Protein AF-A0A7M4DB98-F1 (afdb_monomer_lite)

Secondary structure (DSSP, 8-state):
--EEEEE-TTSS-EEEEE-HHHHHHHHHHTT-EEEEEETTEEEEEEEETTEEEEE-HHHHHHHHHHHHHHHGGGS-EES---HHHHHHHHHHH----HHHHHHHTTTT----HHHHHHHHHHH-HHHHHHHHHHHHHHHHHHTTPEEEEEEE-SSEEEEEEEEEEETTEEEEEEEEEETTTTEEEEEEEEEE-SSHHHHHHSTT----------HHHHHHHHHHHHS----

Sequence (231 aa):
MIAKIKEQKNGRGKAVVFYREEILRILMNDYGYRYAKVGKKKYFLKLKDNAYKVVRIDHIRRKFADHIKDKFESLEIDGKIECNDFINEYYKQEPIKLDLSHEIFSEDFLLTEKEEHDLKLKLDDDYSFKYRKKEILSFLKNEDFTEVVEIKTLSKYYALFYKKTEKNKFLTFKITEHKHAKQITVEFGKIKAVTMKEFLKRKSDVVNINLDFNLDTDIESYKQELRPKES

Radius of gyration: 28.7 Å; chains: 1; bounding box: 81×32×75 Å

pLDDT: mean 84.32, std 14.52, range [35.0, 97.69]

Organism: NCBI:txid2686357

Structure (mmCIF, N/CA/C/O backbone):
data_AF-A0A7M4DB98-F1
#
_entry.id   AF-A0A7M4DB98-F1
#
loop_
_atom_site.group_PDB
_atom_site.id
_atom_site.type_symbol
_atom_site.label_atom_id
_atom_site.label_alt_id
_atom_site.label_comp_id
_atom_site.label_asym_id
_atom_site.label_entity_id
_atom_site.label_seq_id
_atom_site.pdbx_PDB_ins_code
_atom_site.Cartn_x
_atom_site.Cartn_y
_atom_site.Cartn_z
_atom_site.occupancy
_atom_site.B_iso_or_equiv
_atom_site.auth_seq_id
_atom_site.auth_comp_id
_atom_site.auth_asym_id
_atom_site.auth_atom_id
_atom_site.pdbx_PDB_model_num
ATOM 1 N N . MET A 1 1 ? 12.986 7.933 -29.030 1.00 91.62 1 MET A N 1
ATOM 2 C CA . MET A 1 1 ? 14.162 7.070 -29.334 1.00 91.62 1 MET A CA 1
ATOM 3 C C . MET A 1 1 ? 14.728 6.487 -28.049 1.00 91.62 1 MET A C 1
ATOM 5 O O . MET A 1 1 ? 15.075 7.250 -27.163 1.00 91.62 1 MET A O 1
ATOM 9 N N . ILE A 1 2 ? 14.849 5.162 -27.914 1.00 94.88 2 ILE A N 1
ATOM 10 C CA . ILE A 1 2 ? 15.177 4.517 -26.621 1.00 94.88 2 ILE A CA 1
ATOM 11 C C . ILE A 1 2 ? 16.659 4.176 -26.426 1.00 94.88 2 ILE A C 1
ATOM 13 O O . ILE A 1 2 ? 17.126 4.059 -25.289 1.00 94.88 2 ILE A O 1
ATOM 17 N N . ALA A 1 3 ? 17.421 4.029 -27.511 1.00 95.81 3 ALA A N 1
ATOM 18 C CA . ALA A 1 3 ? 18.855 3.781 -27.441 1.00 95.81 3 ALA A CA 1
ATOM 19 C C . ALA A 1 3 ? 19.585 4.163 -28.734 1.00 95.81 3 ALA A C 1
ATOM 21 O O . ALA A 1 3 ? 18.987 4.237 -29.805 1.00 95.81 3 ALA A O 1
ATOM 22 N N . LYS A 1 4 ? 20.904 4.343 -28.623 1.00 95.56 4 LYS A N 1
ATOM 23 C CA . LYS A 1 4 ? 21.834 4.520 -29.745 1.00 95.56 4 LYS A CA 1
ATOM 24 C C . LYS A 1 4 ? 22.961 3.496 -29.680 1.00 95.56 4 LYS A C 1
ATOM 26 O O . LYS A 1 4 ? 23.557 3.295 -28.620 1.00 95.56 4 LYS A O 1
ATOM 31 N N . ILE A 1 5 ? 23.292 2.899 -30.818 1.00 94.00 5 ILE A N 1
ATOM 32 C CA . ILE A 1 5 ? 24.368 1.921 -30.971 1.00 94.00 5 ILE A CA 1
ATOM 33 C C . ILE A 1 5 ? 25.636 2.638 -31.441 1.00 94.00 5 ILE A C 1
ATOM 35 O O . ILE A 1 5 ? 25.635 3.356 -32.439 1.00 94.00 5 ILE A O 1
ATOM 39 N N . LYS A 1 6 ? 26.737 2.466 -30.707 1.00 90.25 6 LYS A N 1
ATOM 40 C CA . LYS A 1 6 ? 28.052 3.038 -31.027 1.00 90.25 6 LYS A CA 1
ATOM 41 C C . LYS A 1 6 ? 29.048 1.925 -31.322 1.00 90.25 6 LYS A C 1
ATOM 43 O O . LYS A 1 6 ? 29.179 0.994 -30.533 1.00 90.25 6 LYS A O 1
ATOM 48 N N . GLU A 1 7 ? 29.800 2.035 -32.409 1.00 81.12 7 GLU A N 1
ATOM 49 C CA . GLU A 1 7 ? 30.931 1.135 -32.656 1.00 81.12 7 GLU A CA 1
ATOM 50 C C . GLU A 1 7 ? 32.090 1.462 -31.706 1.00 81.12 7 GLU A C 1
ATOM 52 O O . GLU A 1 7 ? 32.461 2.627 -31.528 1.00 81.12 7 GLU A O 1
ATOM 57 N N . GLN A 1 8 ? 32.665 0.442 -31.061 1.00 76.88 8 GLN A N 1
ATOM 58 C CA . GLN A 1 8 ? 33.855 0.635 -30.238 1.00 76.88 8 GLN A CA 1
ATOM 59 C C . GLN A 1 8 ? 35.119 0.611 -31.106 1.00 76.88 8 GLN A C 1
ATOM 61 O O . GLN A 1 8 ? 35.345 -0.324 -31.870 1.00 76.88 8 GLN A O 1
ATOM 66 N N . LYS A 1 9 ? 36.000 1.603 -30.914 1.00 58.47 9 LYS A N 1
ATOM 67 C CA . LYS A 1 9 ? 37.221 1.821 -31.718 1.00 58.47 9 LYS A CA 1
ATOM 68 C C . LYS A 1 9 ? 38.250 0.672 -31.704 1.00 58.47 9 LYS A C 1
ATOM 70 O O . LYS A 1 9 ? 39.169 0.695 -32.508 1.00 58.47 9 LYS A O 1
ATOM 75 N N . ASN A 1 10 ? 38.098 -0.334 -30.836 1.00 60.12 10 ASN A N 1
ATOM 76 C CA . ASN A 1 10 ? 39.101 -1.387 -30.613 1.00 60.12 10 ASN A CA 1
ATOM 77 C C . ASN A 1 10 ? 38.624 -2.795 -31.026 1.00 60.12 10 ASN A C 1
ATOM 79 O O . ASN A 1 10 ? 39.101 -3.781 -30.470 1.00 60.12 10 ASN A O 1
ATOM 83 N N . GLY A 1 11 ? 37.628 -2.915 -31.912 1.00 55.19 11 GLY A N 1
ATOM 84 C CA . GLY A 1 11 ? 37.101 -4.219 -32.352 1.00 55.19 11 GLY A CA 1
ATOM 85 C C . GLY A 1 11 ? 36.330 -5.003 -31.277 1.00 55.19 11 GLY A C 1
ATOM 86 O O . GLY A 1 11 ? 35.916 -6.131 -31.515 1.00 55.19 11 GLY A O 1
ATOM 87 N N . ARG A 1 12 ? 36.090 -4.409 -30.099 1.00 60.78 12 ARG A N 1
ATOM 88 C CA . ARG A 1 12 ? 35.392 -5.021 -28.949 1.00 60.78 12 ARG A CA 1
ATOM 89 C C . ARG A 1 12 ? 33.854 -5.009 -29.064 1.00 60.78 12 ARG A C 1
ATOM 91 O O . ARG A 1 12 ? 33.160 -5.104 -28.057 1.00 60.78 12 ARG A O 1
ATOM 98 N N . GLY A 1 13 ? 33.323 -4.922 -30.283 1.00 69.12 13 GLY A N 1
ATOM 99 C CA . GLY A 1 13 ? 31.886 -4.975 -30.561 1.00 69.12 13 GLY A CA 1
ATOM 100 C C . GLY A 1 13 ? 31.157 -3.627 -30.480 1.00 69.12 13 GLY A C 1
ATOM 101 O O . GLY A 1 13 ? 31.757 -2.550 -30.527 1.00 69.12 13 GLY A O 1
ATOM 102 N N . LYS A 1 14 ? 29.825 -3.702 -30.417 1.00 78.50 14 LYS A N 1
ATOM 103 C CA . LYS A 1 14 ? 28.903 -2.559 -30.378 1.00 78.50 14 LYS A CA 1
ATOM 104 C C . LYS A 1 14 ? 28.588 -2.187 -28.924 1.00 78.50 14 LYS A C 1
ATOM 106 O O . LYS A 1 14 ? 28.351 -3.062 -28.102 1.00 78.50 14 LYS A O 1
ATOM 111 N N . ALA A 1 15 ? 28.564 -0.896 -28.606 1.00 86.25 15 ALA A N 1
ATOM 112 C CA . ALA A 1 15 ? 28.126 -0.363 -27.319 1.00 86.25 15 ALA A CA 1
ATOM 113 C C . ALA A 1 15 ? 26.710 0.209 -27.433 1.00 86.25 15 ALA A C 1
ATOM 115 O O . ALA A 1 15 ? 26.417 0.939 -28.379 1.00 86.25 15 ALA A O 1
ATOM 116 N N . VAL A 1 16 ? 25.855 -0.064 -26.450 1.00 93.12 16 VAL A N 1
ATOM 117 C CA . VAL A 1 16 ? 24.503 0.507 -26.377 1.00 93.12 16 VAL A CA 1
ATOM 118 C C . VAL A 1 16 ? 24.516 1.709 -25.440 1.00 93.12 16 VAL A C 1
ATOM 120 O O . VAL A 1 16 ? 25.041 1.626 -24.334 1.00 93.12 16 VAL A O 1
ATOM 123 N N . VAL A 1 17 ? 23.949 2.835 -25.865 1.00 94.81 17 VAL A N 1
ATOM 124 C CA . VAL A 1 17 ? 23.697 4.001 -25.011 1.00 94.81 17 VAL A CA 1
ATOM 125 C C . VAL A 1 17 ? 22.193 4.145 -24.847 1.00 94.81 17 VAL A C 1
ATOM 127 O O . VAL A 1 17 ? 21.503 4.476 -25.805 1.00 94.81 17 VAL A O 1
ATOM 130 N N . PHE A 1 18 ? 21.691 3.895 -23.641 1.00 96.19 18 PHE A N 1
ATOM 131 C CA . PHE A 1 18 ? 20.266 3.984 -23.327 1.00 96.19 18 PHE A CA 1
ATOM 132 C C . PHE A 1 18 ? 19.829 5.420 -23.019 1.00 96.19 18 PHE A C 1
ATOM 134 O O . PHE A 1 18 ? 20.416 6.080 -22.155 1.00 96.19 18 PHE A O 1
ATOM 141 N N . TYR A 1 19 ? 18.746 5.868 -23.656 1.00 96.19 19 TYR A N 1
ATOM 142 C CA . TYR A 1 19 ? 18.061 7.115 -23.315 1.00 96.19 19 TYR A CA 1
ATOM 143 C C . TYR A 1 19 ? 17.103 6.847 -22.150 1.00 96.19 19 TYR A C 1
ATOM 145 O O . TYR A 1 19 ? 15.972 6.403 -22.328 1.00 96.19 19 TYR A O 1
ATOM 153 N N . ARG A 1 20 ? 17.596 7.047 -20.923 1.00 95.44 20 ARG A N 1
ATOM 154 C CA . ARG A 1 20 ? 16.896 6.632 -19.694 1.00 95.44 20 ARG A CA 1
ATOM 155 C C . ARG A 1 20 ? 15.524 7.281 -19.532 1.00 95.44 20 ARG A C 1
ATOM 157 O O . ARG A 1 20 ? 14.598 6.602 -19.108 1.00 95.44 20 ARG A O 1
ATOM 164 N N . GLU A 1 21 ? 15.397 8.561 -19.869 1.00 95.19 21 GLU A N 1
ATOM 165 C CA . GLU A 1 21 ? 14.125 9.282 -19.765 1.00 95.19 21 GLU A CA 1
ATOM 166 C C . GLU A 1 21 ? 13.057 8.652 -20.657 1.00 95.19 21 GLU A C 1
ATOM 168 O O . GLU A 1 21 ? 11.963 8.365 -20.192 1.00 95.19 21 GLU A O 1
ATOM 173 N N . GLU A 1 22 ? 13.410 8.323 -21.898 1.00 95.88 22 GLU A N 1
ATOM 174 C CA . GLU A 1 22 ? 12.511 7.699 -22.873 1.00 95.88 22 GLU A CA 1
ATOM 175 C C . GLU A 1 22 ? 12.047 6.310 -22.411 1.00 95.88 22 GLU A C 1
ATOM 177 O O . GLU A 1 22 ? 10.862 5.985 -22.472 1.00 95.88 22 GLU A O 1
ATOM 182 N N . ILE A 1 23 ? 12.961 5.512 -21.848 1.00 96.75 23 ILE A N 1
ATOM 183 C CA . ILE A 1 23 ? 12.637 4.216 -21.227 1.00 96.75 23 ILE A CA 1
ATOM 184 C C . ILE A 1 23 ? 11.628 4.390 -20.086 1.00 96.75 23 ILE A C 1
ATOM 186 O O . ILE A 1 23 ? 10.661 3.631 -19.970 1.00 96.75 23 ILE A O 1
ATOM 190 N N . LEU A 1 24 ? 11.848 5.387 -19.229 1.00 97.00 24 LEU A N 1
ATOM 191 C CA . LEU A 1 24 ? 10.963 5.679 -18.106 1.00 97.00 24 LEU A CA 1
ATOM 192 C C . LEU A 1 24 ? 9.610 6.215 -18.589 1.00 97.00 24 LEU A C 1
ATOM 194 O O . LEU A 1 24 ? 8.583 5.775 -18.078 1.00 97.00 24 LEU A O 1
ATOM 198 N N . ARG A 1 25 ? 9.567 7.064 -19.620 1.00 96.06 25 ARG A N 1
ATOM 199 C CA . ARG A 1 25 ? 8.312 7.546 -20.217 1.00 96.06 25 ARG A CA 1
ATOM 200 C C . ARG A 1 25 ? 7.482 6.403 -20.799 1.00 96.06 25 ARG A C 1
ATOM 202 O O . ARG A 1 25 ? 6.278 6.376 -20.564 1.00 96.06 25 ARG A O 1
ATOM 209 N N . ILE A 1 26 ? 8.101 5.406 -21.436 1.00 96.44 26 ILE A N 1
ATOM 210 C CA . ILE A 1 26 ? 7.399 4.180 -21.865 1.00 96.44 26 ILE A CA 1
ATOM 211 C C . ILE A 1 26 ? 6.796 3.448 -20.660 1.00 96.44 26 ILE A C 1
ATOM 213 O O . ILE A 1 26 ? 5.620 3.096 -20.655 1.00 96.44 26 ILE A O 1
ATOM 217 N N . LEU A 1 27 ? 7.572 3.229 -19.596 1.00 97.12 27 LEU A N 1
ATOM 218 C CA . LEU A 1 27 ? 7.081 2.555 -18.387 1.00 97.12 27 LEU A CA 1
ATOM 219 C C . LEU A 1 27 ? 5.942 3.314 -17.697 1.00 97.12 27 LEU A C 1
ATOM 221 O O . LEU A 1 27 ? 5.020 2.702 -17.149 1.00 97.12 27 LEU A O 1
ATOM 225 N N . MET A 1 28 ? 5.995 4.639 -17.737 1.00 96.38 28 MET A N 1
ATOM 226 C CA . MET A 1 28 ? 4.960 5.505 -17.200 1.00 96.38 28 MET A CA 1
ATOM 227 C C . MET A 1 28 ? 3.686 5.443 -18.047 1.00 96.38 28 MET A C 1
ATOM 229 O O . MET A 1 28 ? 2.610 5.173 -17.512 1.00 96.38 28 MET A O 1
ATOM 233 N N . ASN A 1 29 ? 3.805 5.664 -19.353 1.00 95.31 29 ASN A N 1
ATOM 234 C CA . ASN A 1 29 ? 2.667 5.866 -20.246 1.00 95.31 29 ASN A CA 1
ATOM 235 C C . ASN A 1 29 ? 2.020 4.541 -20.654 1.00 95.31 29 ASN A C 1
ATOM 237 O O . ASN A 1 29 ? 0.809 4.385 -20.521 1.00 95.31 29 ASN A O 1
ATOM 241 N N . ASP A 1 30 ? 2.822 3.554 -21.054 1.00 94.94 30 ASP A N 1
ATOM 242 C CA . ASP A 1 30 ? 2.312 2.282 -21.577 1.00 94.94 30 ASP A CA 1
ATOM 243 C C . ASP A 1 30 ? 1.983 1.288 -20.459 1.00 94.94 30 ASP A C 1
ATOM 245 O O . ASP A 1 30 ? 1.106 0.435 -20.602 1.00 94.94 30 ASP A O 1
ATOM 249 N N . TYR A 1 31 ? 2.708 1.357 -19.336 1.00 95.50 31 TYR A N 1
ATOM 250 C CA . TYR A 1 31 ? 2.596 0.368 -18.257 1.00 95.50 31 TYR A CA 1
ATOM 251 C C . TYR A 1 31 ? 2.042 0.917 -16.946 1.00 95.50 31 TYR A C 1
ATOM 253 O O . TYR A 1 31 ? 1.853 0.125 -16.008 1.00 95.50 31 TYR A O 1
ATOM 261 N N . GLY A 1 32 ? 1.757 2.220 -16.886 1.00 95.94 32 GLY A N 1
ATOM 262 C CA . GLY A 1 32 ? 1.088 2.867 -15.761 1.00 95.94 32 GLY A CA 1
ATOM 263 C C . GLY A 1 32 ? 1.903 2.865 -14.470 1.00 95.94 32 GLY A C 1
ATOM 264 O O . GLY A 1 32 ? 1.320 2.889 -13.384 1.00 95.94 32 GLY A O 1
ATOM 265 N N . TYR A 1 33 ? 3.234 2.768 -14.553 1.00 97.62 33 TYR A N 1
ATOM 266 C CA . TYR A 1 33 ? 4.072 2.914 -13.366 1.00 97.62 33 TYR A CA 1
ATOM 267 C C . TYR A 1 33 ? 4.068 4.368 -12.905 1.00 97.62 33 TYR A C 1
ATOM 269 O O . TYR A 1 33 ? 4.109 5.295 -13.714 1.00 97.62 33 TYR A O 1
ATOM 277 N N . ARG A 1 34 ? 3.974 4.551 -11.591 1.00 97.44 34 ARG A N 1
ATOM 278 C CA . ARG A 1 34 ? 3.907 5.850 -10.925 1.00 97.44 34 ARG A CA 1
ATOM 279 C C . ARG A 1 34 ? 4.761 5.859 -9.668 1.00 97.44 34 ARG A C 1
ATOM 281 O O . ARG A 1 34 ? 5.199 4.808 -9.193 1.00 97.44 34 ARG A O 1
ATOM 288 N N . TYR A 1 35 ? 4.998 7.043 -9.124 1.00 96.88 35 TYR A N 1
ATOM 289 C CA . TYR A 1 35 ? 5.764 7.229 -7.904 1.00 96.88 35 TYR A CA 1
ATOM 290 C C . TYR A 1 35 ? 5.104 8.265 -7.008 1.00 96.88 35 TYR A C 1
ATOM 292 O O . TYR A 1 35 ? 4.787 9.363 -7.448 1.00 96.88 35 TYR A O 1
ATOM 300 N N . ALA A 1 36 ? 4.916 7.924 -5.735 1.00 96.50 36 ALA A N 1
ATOM 301 C CA . ALA A 1 36 ? 4.355 8.852 -4.764 1.00 96.50 36 ALA A CA 1
ATOM 302 C C . ALA A 1 36 ? 4.933 8.646 -3.366 1.00 96.50 36 ALA A C 1
ATOM 304 O O . ALA A 1 36 ? 5.427 7.575 -2.992 1.00 96.50 36 ALA A O 1
ATOM 305 N N . LYS A 1 37 ? 4.836 9.707 -2.567 1.00 94.00 37 LYS A N 1
ATOM 306 C CA . LYS A 1 37 ? 5.111 9.673 -1.135 1.00 94.00 37 LYS A CA 1
ATOM 307 C C . LYS A 1 37 ? 3.818 9.341 -0.394 1.00 94.00 37 LYS A C 1
ATOM 309 O O . LYS A 1 37 ? 2.829 10.042 -0.551 1.00 94.00 37 LYS A O 1
ATOM 314 N N . VAL A 1 38 ? 3.850 8.301 0.434 1.00 93.88 38 VAL A N 1
ATOM 315 C CA . VAL A 1 38 ? 2.745 7.915 1.321 1.00 93.88 38 VAL A CA 1
ATOM 316 C C . VAL A 1 38 ? 3.241 8.072 2.753 1.00 93.88 38 VAL A C 1
ATOM 318 O O . VAL A 1 38 ? 4.140 7.356 3.209 1.00 93.88 38 VAL A O 1
ATOM 321 N N . GLY A 1 39 ? 2.715 9.078 3.454 1.00 88.38 39 GLY A N 1
ATOM 322 C CA . GLY A 1 39 ? 3.234 9.471 4.763 1.00 88.38 39 GLY A CA 1
ATOM 323 C C . GLY A 1 39 ? 4.699 9.918 4.676 1.00 88.38 39 GLY A C 1
ATOM 324 O O . GLY A 1 39 ? 5.020 10.909 4.025 1.00 88.38 39 GLY A O 1
ATOM 325 N N . LYS A 1 40 ? 5.612 9.201 5.344 1.00 88.81 40 LYS A N 1
ATOM 326 C CA . LYS A 1 40 ? 7.059 9.511 5.329 1.00 88.81 40 LYS A CA 1
ATOM 327 C C . LYS A 1 40 ? 7.863 8.694 4.315 1.00 88.81 40 LYS A C 1
ATOM 329 O O . LYS A 1 40 ? 9.031 9.007 4.091 1.00 88.81 40 LYS A O 1
ATOM 334 N N . LYS A 1 41 ? 7.269 7.661 3.720 1.00 92.56 41 LYS A N 1
ATOM 335 C CA . LYS A 1 41 ? 7.953 6.715 2.830 1.00 92.56 41 LYS A CA 1
ATOM 336 C C . LYS A 1 41 ? 7.566 6.983 1.379 1.00 92.56 41 LYS A C 1
ATOM 338 O O . LYS A 1 41 ? 6.513 7.553 1.105 1.00 92.56 41 LYS A O 1
ATOM 343 N N . LYS A 1 42 ? 8.438 6.602 0.450 1.00 92.88 42 LYS A N 1
ATOM 344 C CA . LYS A 1 42 ? 8.217 6.776 -0.985 1.00 92.88 42 LYS A CA 1
ATOM 345 C C . LYS A 1 42 ? 8.107 5.415 -1.660 1.00 92.88 42 LYS A C 1
ATOM 347 O O . LYS A 1 42 ? 8.830 4.491 -1.285 1.00 92.88 42 LYS A O 1
ATOM 352 N N . TYR A 1 43 ? 7.206 5.300 -2.626 1.00 95.69 43 TYR A N 1
ATOM 353 C CA . TYR A 1 43 ? 6.843 4.026 -3.232 1.00 95.69 43 TYR A CA 1
ATOM 354 C C . TYR A 1 43 ? 6.679 4.168 -4.736 1.00 95.69 43 TYR A C 1
ATOM 356 O O . TYR A 1 43 ? 6.076 5.127 -5.213 1.00 95.69 43 TYR A O 1
ATOM 364 N N . PHE A 1 44 ? 7.145 3.157 -5.469 1.00 97.44 44 PHE A N 1
ATOM 365 C CA . PHE A 1 44 ? 6.661 2.925 -6.820 1.00 97.44 44 PHE A CA 1
ATOM 366 C C . PHE A 1 44 ? 5.305 2.244 -6.748 1.00 97.44 44 PHE A C 1
ATOM 368 O O . PHE A 1 44 ? 5.107 1.306 -5.969 1.00 97.44 44 PHE A O 1
ATOM 375 N N . LEU A 1 45 ? 4.385 2.711 -7.574 1.00 97.69 45 LEU A N 1
ATOM 376 C CA . LEU A 1 45 ? 2.999 2.302 -7.593 1.00 97.69 45 LEU A CA 1
ATOM 377 C C . LEU A 1 45 ? 2.604 1.848 -8.994 1.00 97.69 45 LEU A C 1
ATOM 379 O O . LEU A 1 45 ? 3.158 2.290 -10.001 1.00 97.69 45 LEU A O 1
ATOM 383 N N . LYS A 1 46 ? 1.622 0.956 -9.045 1.00 97.12 46 LYS A N 1
ATOM 384 C CA . LYS A 1 46 ? 0.914 0.596 -10.270 1.00 97.12 46 LYS A CA 1
ATOM 385 C C . LYS A 1 46 ? -0.556 0.373 -9.951 1.00 97.12 46 LYS A C 1
ATOM 387 O O . LYS A 1 46 ? -0.867 -0.279 -8.951 1.00 97.12 46 LYS A O 1
ATOM 392 N N . LEU A 1 47 ? -1.439 0.910 -10.787 1.00 94.00 47 LEU A N 1
ATOM 393 C CA . LEU A 1 47 ? -2.871 0.671 -10.666 1.00 94.00 47 LEU A CA 1
ATOM 394 C C . LEU A 1 47 ? -3.170 -0.785 -11.048 1.00 94.00 47 LEU A C 1
ATOM 396 O O . LEU A 1 47 ? -2.770 -1.252 -12.117 1.00 94.00 47 LEU A O 1
ATOM 400 N N . LYS A 1 48 ? -3.835 -1.515 -10.156 1.00 93.81 48 LYS A N 1
ATOM 401 C CA . LYS A 1 48 ? -4.294 -2.885 -10.391 1.00 93.81 48 LYS A CA 1
ATOM 402 C C . LYS A 1 48 ? -5.630 -3.087 -9.684 1.00 93.81 48 LYS A C 1
ATOM 404 O O . LYS A 1 48 ? -5.732 -2.796 -8.496 1.00 93.81 48 LYS A O 1
ATOM 409 N N . ASP A 1 49 ? -6.627 -3.591 -10.405 1.00 91.44 49 ASP A N 1
ATOM 410 C CA . ASP A 1 49 ? -7.967 -3.857 -9.864 1.00 91.44 49 ASP A CA 1
ATOM 411 C C . ASP A 1 49 ? -8.571 -2.605 -9.186 1.00 91.44 49 ASP A C 1
ATOM 413 O O . ASP A 1 49 ? -9.048 -2.660 -8.056 1.00 91.44 49 ASP A O 1
ATOM 417 N N . ASN A 1 50 ? -8.474 -1.445 -9.856 1.00 89.50 50 ASN A N 1
ATOM 418 C CA . ASN A 1 50 ? -8.914 -0.127 -9.366 1.00 89.50 50 ASN A CA 1
ATOM 419 C C . ASN A 1 50 ? -8.241 0.369 -8.069 1.00 89.50 50 ASN A C 1
ATOM 421 O O . ASN A 1 50 ? -8.752 1.279 -7.422 1.00 89.50 50 ASN A O 1
ATOM 425 N N . ALA A 1 51 ? -7.091 -0.193 -7.684 1.00 92.56 51 ALA A N 1
ATOM 426 C CA . ALA A 1 51 ? -6.328 0.263 -6.525 1.00 92.56 51 ALA A CA 1
ATOM 427 C C . ALA A 1 51 ? -4.822 0.311 -6.807 1.00 92.56 51 ALA A C 1
ATOM 429 O O . ALA A 1 51 ? -4.256 -0.571 -7.457 1.00 92.56 51 ALA A O 1
ATOM 430 N N . TYR A 1 52 ? -4.131 1.313 -6.264 1.00 96.50 52 TYR A N 1
ATOM 431 C CA . TYR A 1 52 ? -2.675 1.353 -6.342 1.00 96.50 52 TYR A CA 1
ATOM 432 C C . TYR A 1 52 ? -2.040 0.259 -5.478 1.00 96.50 52 TYR A C 1
ATOM 434 O O . TYR A 1 52 ? -2.398 0.041 -4.315 1.00 96.50 52 TYR A O 1
ATOM 442 N N . LYS A 1 53 ? -1.068 -0.441 -6.063 1.00 96.06 53 LYS A N 1
ATOM 443 C CA . LYS A 1 53 ? -0.242 -1.451 -5.396 1.00 96.06 53 LYS A CA 1
ATOM 444 C C . LYS A 1 53 ? 1.213 -1.015 -5.420 1.00 96.06 53 LYS A C 1
ATOM 446 O O . LYS A 1 53 ? 1.694 -0.513 -6.433 1.00 96.06 53 LYS A O 1
ATOM 451 N N . VAL A 1 54 ? 1.919 -1.262 -4.319 1.00 96.94 54 VAL A N 1
ATOM 452 C CA . VAL A 1 54 ? 3.365 -1.043 -4.242 1.00 96.94 54 VAL A CA 1
ATOM 453 C C . VAL A 1 54 ? 4.081 -2.058 -5.123 1.00 96.94 54 VAL A C 1
ATOM 455 O O . VAL A 1 54 ? 3.835 -3.261 -5.027 1.00 96.94 54 VAL A O 1
ATOM 458 N N . VAL A 1 55 ? 4.997 -1.575 -5.955 1.00 96.81 55 VAL A N 1
ATOM 459 C CA . VAL A 1 55 ? 5.862 -2.409 -6.791 1.00 96.81 55 VAL A CA 1
ATOM 460 C C . VAL A 1 55 ? 7.327 -2.163 -6.453 1.00 96.81 55 VAL A C 1
ATOM 462 O O . VAL A 1 55 ? 7.726 -1.077 -6.041 1.00 96.81 55 VAL A O 1
ATOM 465 N N . ARG A 1 56 ? 8.150 -3.199 -6.609 1.00 95.25 56 ARG A N 1
ATOM 466 C CA . ARG A 1 56 ? 9.606 -3.080 -6.467 1.00 95.25 56 ARG A CA 1
ATOM 467 C C . ARG A 1 56 ? 10.220 -2.609 -7.780 1.00 95.25 56 ARG A C 1
ATOM 469 O O . ARG A 1 56 ? 9.725 -2.965 -8.849 1.00 95.25 56 ARG A O 1
ATOM 476 N N . ILE A 1 57 ? 11.340 -1.895 -7.702 1.00 93.75 57 ILE A N 1
ATOM 477 C CA . ILE A 1 57 ? 12.067 -1.427 -8.890 1.00 93.75 57 ILE A CA 1
ATOM 478 C C . ILE A 1 57 ? 12.492 -2.588 -9.807 1.00 93.75 57 ILE A C 1
ATOM 480 O O . ILE A 1 57 ? 12.396 -2.477 -11.024 1.00 93.75 57 ILE A O 1
ATOM 484 N N . ASP A 1 58 ? 12.821 -3.756 -9.249 1.00 94.75 58 ASP A N 1
ATOM 485 C CA . ASP A 1 58 ? 13.157 -4.954 -10.036 1.00 94.75 58 ASP A CA 1
ATOM 486 C C . ASP A 1 58 ? 11.988 -5.473 -10.878 1.00 94.75 58 ASP A C 1
ATOM 488 O O . ASP A 1 58 ? 12.184 -6.115 -11.909 1.00 94.75 58 ASP A O 1
ATOM 492 N N . HIS A 1 59 ? 10.750 -5.224 -10.447 1.00 95.75 59 HIS A N 1
ATOM 493 C CA . HIS A 1 59 ? 9.577 -5.558 -11.248 1.00 95.75 59 HIS A CA 1
ATOM 494 C C . HIS A 1 59 ? 9.429 -4.598 -12.431 1.00 95.75 59 HIS A C 1
ATOM 496 O O . HIS A 1 59 ? 9.124 -5.041 -13.531 1.00 95.75 59 HIS A O 1
ATOM 502 N N . ILE A 1 60 ? 9.709 -3.309 -12.226 1.00 96.94 60 ILE A N 1
ATOM 503 C CA . ILE A 1 60 ? 9.724 -2.296 -13.291 1.00 96.94 60 ILE A CA 1
ATOM 504 C C . ILE A 1 60 ? 10.805 -2.642 -14.323 1.00 96.94 60 ILE A C 1
ATOM 506 O O . ILE A 1 60 ? 10.533 -2.687 -15.521 1.00 96.94 60 ILE A O 1
ATOM 510 N N . ARG A 1 61 ? 12.009 -2.987 -13.850 1.00 96.44 61 ARG A N 1
ATOM 511 C CA . ARG A 1 61 ? 13.136 -3.403 -14.694 1.00 96.44 61 ARG A CA 1
ATOM 512 C C . ARG A 1 61 ? 12.816 -4.637 -15.531 1.00 96.44 61 ARG A C 1
ATOM 514 O O . ARG A 1 61 ? 13.078 -4.650 -16.732 1.00 96.44 61 ARG A O 1
ATOM 521 N N . ARG A 1 62 ? 12.228 -5.666 -14.918 1.00 96.50 62 ARG A N 1
ATOM 522 C CA . ARG A 1 62 ? 11.781 -6.855 -15.656 1.00 96.50 62 ARG A CA 1
ATOM 523 C C . ARG A 1 62 ? 10.690 -6.517 -16.661 1.00 96.50 62 ARG A C 1
ATOM 525 O O . ARG A 1 62 ? 10.767 -6.981 -17.788 1.00 96.50 62 ARG A O 1
ATOM 532 N N . LYS A 1 63 ? 9.749 -5.638 -16.304 1.00 97.00 63 LYS A N 1
ATOM 533 C CA . LYS A 1 63 ? 8.673 -5.266 -17.221 1.00 97.00 63 LYS A CA 1
ATOM 534 C C . LYS A 1 63 ? 9.177 -4.554 -18.475 1.00 97.00 63 LYS A C 1
ATOM 536 O O . LYS A 1 63 ? 8.623 -4.781 -19.546 1.00 97.00 63 LYS A O 1
ATOM 541 N N . PHE A 1 64 ? 10.229 -3.743 -18.365 1.00 97.31 64 PHE A N 1
ATOM 542 C CA . PHE A 1 64 ? 10.865 -3.169 -19.550 1.00 97.31 64 PHE A CA 1
ATOM 543 C C . PHE A 1 64 ? 11.624 -4.215 -20.373 1.00 97.31 64 PHE A C 1
ATOM 545 O O . PHE A 1 64 ? 11.571 -4.173 -21.593 1.00 97.31 64 PHE A O 1
ATOM 552 N N . ALA A 1 65 ? 12.278 -5.193 -19.741 1.00 96.94 65 ALA A N 1
ATOM 553 C CA . ALA A 1 65 ? 12.889 -6.298 -20.483 1.00 96.94 65 ALA A CA 1
ATOM 554 C C . ALA A 1 65 ? 11.845 -7.113 -21.267 1.00 96.94 65 ALA A C 1
ATOM 556 O O . ALA A 1 65 ? 12.097 -7.483 -22.410 1.00 96.94 65 ALA A O 1
ATOM 557 N N . ASP A 1 66 ? 10.667 -7.346 -20.682 1.00 97.19 66 ASP A N 1
ATOM 558 C CA . ASP A 1 66 ? 9.544 -7.980 -21.382 1.00 97.19 66 ASP A CA 1
ATOM 559 C C . ASP A 1 66 ? 9.064 -7.104 -22.550 1.00 97.19 66 ASP A C 1
ATOM 561 O O . ASP A 1 66 ? 8.901 -7.599 -23.658 1.00 97.19 66 ASP A O 1
ATOM 565 N N . HIS A 1 67 ? 8.936 -5.786 -22.345 1.00 96.56 67 HIS A N 1
ATOM 566 C CA . HIS A 1 67 ? 8.620 -4.841 -23.424 1.00 96.56 67 HIS A CA 1
ATOM 567 C C . HIS A 1 67 ? 9.625 -4.924 -24.578 1.00 96.56 67 HIS A C 1
ATOM 569 O O . HIS A 1 67 ? 9.215 -4.943 -25.735 1.00 96.56 67 HIS A O 1
ATOM 575 N N . ILE A 1 68 ? 10.926 -5.002 -24.271 1.00 96.25 68 ILE A N 1
ATOM 576 C CA . ILE A 1 68 ? 11.967 -5.156 -25.289 1.00 96.25 68 ILE A CA 1
ATOM 577 C C . ILE A 1 68 ? 11.728 -6.431 -26.097 1.00 96.25 68 ILE A C 1
ATOM 579 O O . ILE A 1 68 ? 11.729 -6.366 -27.318 1.00 96.25 68 ILE A O 1
ATOM 583 N N . LYS A 1 69 ? 11.491 -7.571 -25.437 1.00 96.00 69 LYS A N 1
ATOM 584 C CA . LYS A 1 69 ? 11.254 -8.857 -26.116 1.00 96.00 69 LYS A CA 1
ATOM 585 C C . LYS A 1 69 ? 10.021 -8.825 -27.013 1.00 96.00 69 LYS A C 1
ATOM 587 O O . LYS A 1 69 ? 10.080 -9.315 -28.135 1.00 96.00 69 LYS A O 1
ATOM 592 N N . ASP A 1 70 ? 8.936 -8.238 -26.521 1.00 96.00 70 ASP A N 1
ATOM 593 C CA . ASP A 1 70 ? 7.643 -8.247 -27.206 1.00 96.00 70 ASP A CA 1
ATOM 594 C C . ASP A 1 70 ? 7.592 -7.255 -28.375 1.00 96.00 70 ASP A C 1
ATOM 596 O O . ASP A 1 70 ? 6.875 -7.477 -29.350 1.00 96.00 70 ASP A O 1
ATOM 600 N N . LYS A 1 71 ? 8.319 -6.136 -28.269 1.00 95.56 71 LYS A N 1
ATOM 601 C CA . LYS A 1 71 ? 8.199 -4.996 -29.189 1.00 95.56 71 LYS A CA 1
ATOM 602 C C . LYS A 1 71 ? 9.494 -4.622 -29.905 1.00 95.56 71 LYS A C 1
ATOM 604 O O . LYS A 1 71 ? 9.515 -3.565 -30.532 1.00 95.56 71 LYS A O 1
ATOM 609 N N . PHE A 1 72 ? 10.536 -5.457 -29.850 1.00 95.88 72 PHE A N 1
ATOM 610 C CA . PHE A 1 72 ? 11.894 -5.121 -30.302 1.00 95.88 72 PHE A CA 1
ATOM 611 C C . PHE A 1 72 ? 11.951 -4.415 -31.663 1.00 95.88 72 PHE A C 1
ATOM 613 O O . PHE A 1 72 ? 12.508 -3.326 -31.764 1.00 95.88 72 PHE A O 1
ATOM 620 N N . GLU A 1 73 ? 11.302 -4.991 -32.676 1.00 93.62 73 GLU A N 1
ATOM 621 C CA . GLU A 1 73 ? 11.299 -4.482 -34.058 1.00 93.62 73 GLU A CA 1
ATOM 622 C C . GLU A 1 73 ? 10.636 -3.103 -34.210 1.00 93.62 73 GLU A C 1
ATOM 624 O O . GLU A 1 73 ? 10.882 -2.390 -35.177 1.00 93.62 73 GLU A O 1
ATOM 629 N N . SER A 1 74 ? 9.785 -2.717 -33.256 1.00 93.25 74 SER A N 1
ATOM 630 C CA . SER A 1 74 ? 9.109 -1.414 -33.232 1.00 93.25 74 SER A CA 1
ATOM 631 C C . SER A 1 74 ? 9.813 -0.376 -32.356 1.00 93.25 74 SER A C 1
ATOM 633 O O . SER A 1 74 ? 9.367 0.768 -32.284 1.00 93.25 74 SER A O 1
ATOM 635 N N . LEU A 1 75 ? 10.894 -0.754 -31.665 1.00 93.75 75 LEU A N 1
ATOM 636 C CA . LEU A 1 75 ? 11.628 0.172 -30.814 1.00 93.75 75 LEU A CA 1
ATOM 637 C C . LEU A 1 75 ? 12.474 1.120 -31.662 1.00 93.75 75 LEU A C 1
ATOM 639 O O . LEU A 1 75 ? 13.236 0.709 -32.532 1.00 93.75 75 LEU A O 1
ATOM 643 N N . GLU A 1 76 ? 12.410 2.408 -31.340 1.00 94.31 76 GLU A N 1
ATOM 644 C CA . GLU A 1 76 ? 13.271 3.415 -31.954 1.00 94.31 76 GLU A CA 1
ATOM 645 C C . GLU A 1 76 ? 14.716 3.288 -31.439 1.00 94.31 76 GLU A C 1
ATOM 647 O O . GLU A 1 76 ? 15.087 3.893 -30.423 1.00 94.31 76 GLU A O 1
ATOM 652 N N . ILE A 1 77 ? 15.528 2.496 -32.140 1.00 94.75 77 ILE A N 1
ATOM 653 C CA . ILE A 1 77 ? 16.948 2.263 -31.855 1.00 94.75 77 ILE A CA 1
ATOM 654 C C . ILE A 1 77 ? 17.793 2.822 -33.009 1.00 94.75 77 ILE A C 1
ATOM 656 O O . ILE A 1 77 ? 17.649 2.409 -34.158 1.00 94.75 77 ILE A O 1
ATOM 660 N N . ASP A 1 78 ? 18.705 3.750 -32.707 1.00 94.12 78 ASP A N 1
ATOM 661 C CA . ASP A 1 78 ? 19.644 4.297 -33.695 1.00 94.12 78 ASP A CA 1
ATOM 662 C C . ASP A 1 78 ? 20.826 3.336 -33.900 1.00 94.12 78 ASP A C 1
ATOM 664 O O . ASP A 1 78 ? 21.797 3.343 -33.138 1.00 94.12 78 ASP A O 1
ATOM 668 N N . GLY A 1 79 ? 20.713 2.475 -34.914 1.00 90.00 79 GLY A N 1
ATOM 669 C CA . GLY A 1 79 ? 21.731 1.512 -35.337 1.00 90.00 79 GLY A CA 1
ATOM 670 C C . GLY A 1 79 ? 21.235 0.063 -35.347 1.00 90.00 79 GLY A C 1
ATOM 671 O O . GLY A 1 79 ? 20.130 -0.242 -34.916 1.00 90.00 79 GLY A O 1
ATOM 672 N N . LYS A 1 80 ? 22.062 -0.861 -35.855 1.00 90.06 80 LYS A N 1
ATOM 673 C CA . LYS A 1 80 ? 21.709 -2.289 -35.965 1.00 90.06 80 LYS A CA 1
ATOM 674 C C . LYS A 1 80 ? 22.239 -3.091 -34.779 1.00 90.06 80 LYS A C 1
ATOM 676 O O . LYS A 1 80 ? 23.456 -3.127 -34.575 1.00 90.06 80 LYS A O 1
ATOM 681 N N . ILE A 1 81 ? 21.369 -3.800 -34.068 1.00 93.12 81 ILE A N 1
ATOM 682 C CA . ILE A 1 81 ? 21.712 -4.735 -32.987 1.00 93.12 81 ILE A CA 1
ATOM 683 C C . ILE A 1 81 ? 20.655 -5.844 -32.916 1.00 93.12 81 ILE A C 1
ATOM 685 O O . ILE A 1 81 ? 19.497 -5.597 -33.235 1.00 93.12 81 ILE A O 1
ATOM 689 N N . GLU A 1 82 ? 21.049 -7.053 -32.523 1.00 93.50 82 GLU A N 1
ATOM 690 C CA . GLU A 1 82 ? 20.103 -8.148 -32.299 1.00 93.50 82 GLU A CA 1
ATOM 691 C C . GLU A 1 82 ? 19.419 -8.020 -30.931 1.00 93.50 82 GLU A C 1
ATOM 693 O O . GLU A 1 82 ? 19.998 -7.505 -29.972 1.00 93.50 82 GLU A O 1
ATOM 698 N N . CYS A 1 83 ? 18.188 -8.526 -30.820 1.00 94.19 83 CYS A N 1
ATOM 699 C CA . CYS A 1 83 ? 17.380 -8.425 -29.600 1.00 94.19 83 CYS A CA 1
ATOM 700 C C . CYS A 1 83 ? 18.098 -8.988 -28.363 1.00 94.19 83 CYS A C 1
ATOM 702 O O . CYS A 1 83 ? 18.153 -8.338 -27.317 1.00 94.19 83 CYS A O 1
ATOM 704 N N . ASN A 1 84 ? 18.715 -10.166 -28.490 1.00 94.62 84 ASN A N 1
ATOM 705 C CA . ASN A 1 84 ? 19.424 -10.808 -27.382 1.00 94.62 84 ASN A CA 1
ATOM 706 C C . ASN A 1 84 ? 20.615 -9.970 -26.895 1.00 94.62 84 ASN A C 1
ATOM 708 O O . ASN A 1 84 ? 20.782 -9.789 -25.688 1.00 94.62 84 ASN A O 1
ATOM 712 N N . ASP A 1 85 ? 21.397 -9.401 -27.813 1.00 93.06 85 ASP A N 1
ATOM 713 C CA . ASP A 1 85 ? 22.523 -8.527 -27.471 1.00 93.06 85 ASP A CA 1
ATOM 714 C C . ASP A 1 85 ? 22.054 -7.244 -26.780 1.00 93.06 85 ASP A C 1
ATOM 716 O O . ASP A 1 85 ? 22.644 -6.809 -25.788 1.00 93.06 85 ASP A O 1
ATOM 720 N N . PHE A 1 86 ? 20.951 -6.662 -27.256 1.00 95.06 86 PHE A N 1
ATOM 721 C CA . PHE A 1 86 ? 20.358 -5.474 -26.651 1.00 95.06 86 PHE A CA 1
ATOM 722 C C . PHE A 1 86 ? 19.857 -5.738 -25.225 1.00 95.06 86 PHE A C 1
ATOM 724 O O . PHE A 1 86 ? 20.107 -4.938 -24.321 1.00 95.06 86 PHE A O 1
ATOM 731 N N . ILE A 1 87 ? 19.193 -6.876 -25.000 1.00 95.31 87 ILE A N 1
ATOM 732 C CA . ILE A 1 87 ? 18.723 -7.305 -23.673 1.00 95.31 87 ILE A CA 1
ATOM 733 C C . ILE A 1 87 ? 19.901 -7.551 -22.726 1.00 95.31 87 ILE A C 1
ATOM 735 O O . ILE A 1 87 ? 19.858 -7.128 -21.567 1.00 95.31 87 ILE A O 1
ATOM 739 N N . ASN A 1 88 ? 20.963 -8.201 -23.204 1.00 94.12 88 ASN A N 1
ATOM 740 C CA . ASN A 1 88 ? 22.168 -8.438 -22.411 1.00 94.12 88 ASN A CA 1
ATOM 741 C C . ASN A 1 88 ? 22.811 -7.116 -21.970 1.00 94.12 88 ASN A C 1
ATOM 743 O O . ASN A 1 88 ? 23.150 -6.947 -20.796 1.00 94.12 88 ASN A O 1
ATOM 747 N N . GLU A 1 89 ? 22.917 -6.146 -22.880 1.00 94.12 89 GLU A N 1
ATOM 748 C CA . GLU A 1 89 ? 23.418 -4.809 -22.554 1.00 94.12 89 GLU A CA 1
ATOM 749 C C . GLU A 1 89 ? 22.474 -4.040 -21.618 1.00 94.12 89 GLU A C 1
ATOM 751 O O . GLU A 1 89 ? 22.945 -3.353 -20.709 1.00 94.12 89 GLU A O 1
ATOM 756 N N . TYR A 1 90 ? 21.156 -4.202 -21.756 1.00 95.50 90 TYR A N 1
ATOM 757 C CA . TYR A 1 90 ? 20.176 -3.622 -20.834 1.00 95.50 90 TYR A CA 1
ATOM 758 C C . TYR A 1 90 ? 20.383 -4.113 -19.395 1.00 95.50 90 TYR A C 1
ATOM 760 O O . TYR A 1 90 ? 20.462 -3.295 -18.473 1.00 95.50 90 TYR A O 1
ATOM 768 N N . TYR A 1 91 ? 20.524 -5.427 -19.195 1.00 94.38 91 TYR A N 1
ATOM 769 C CA . TYR A 1 91 ? 20.770 -5.990 -17.865 1.00 94.38 91 TYR A CA 1
ATOM 770 C C . TYR A 1 91 ? 22.131 -5.589 -17.303 1.00 94.38 91 TYR A C 1
ATOM 772 O O . TYR A 1 91 ? 22.247 -5.322 -16.111 1.00 94.38 91 TYR A O 1
ATOM 780 N N . LYS A 1 92 ? 23.153 -5.506 -18.154 1.00 93.56 92 LYS A N 1
ATOM 781 C CA . LYS A 1 92 ? 24.504 -5.108 -17.751 1.00 93.56 92 LYS A CA 1
ATOM 782 C C . LYS A 1 92 ? 24.590 -3.641 -17.327 1.00 93.56 92 LYS A C 1
ATOM 784 O O . LYS A 1 92 ? 25.333 -3.320 -16.404 1.00 93.56 92 LYS A O 1
ATOM 789 N N . GLN A 1 93 ? 23.877 -2.746 -18.011 1.00 93.31 93 GLN A N 1
ATOM 790 C CA . GLN A 1 93 ? 23.950 -1.304 -17.748 1.00 93.31 93 GLN A CA 1
ATOM 791 C C . GLN A 1 93 ? 22.915 -0.803 -16.735 1.00 93.31 93 GLN A C 1
ATOM 793 O O . GLN A 1 93 ? 23.109 0.274 -16.168 1.00 93.31 93 GLN A O 1
ATOM 798 N N . GLU A 1 94 ? 21.821 -1.544 -16.532 1.00 92.75 94 GLU A N 1
ATOM 799 C CA . GLU A 1 94 ? 20.693 -1.181 -15.666 1.00 92.75 94 GLU A CA 1
ATOM 800 C C . GLU A 1 94 ? 20.241 0.289 -15.829 1.00 92.75 94 GLU A C 1
ATOM 802 O O . GLU A 1 94 ? 20.346 1.095 -14.895 1.00 92.75 94 GLU A O 1
ATOM 807 N N . PRO A 1 95 ? 19.730 0.692 -17.007 1.00 93.44 95 PRO A N 1
ATOM 808 C CA . PRO A 1 95 ? 19.440 2.100 -17.284 1.00 93.44 95 PRO A CA 1
ATOM 809 C C . PRO A 1 95 ? 18.320 2.693 -16.411 1.00 93.44 95 PRO A C 1
ATOM 811 O O . PRO A 1 95 ? 18.228 3.912 -16.289 1.00 93.44 95 PRO A O 1
ATOM 814 N N . ILE A 1 96 ? 17.501 1.861 -15.763 1.00 93.56 96 ILE A N 1
ATOM 815 C CA . ILE A 1 96 ? 16.448 2.281 -14.830 1.00 93.56 96 ILE A CA 1
ATOM 816 C C . ILE A 1 96 ? 17.037 2.397 -13.417 1.00 93.56 96 ILE A C 1
ATOM 818 O O . ILE A 1 96 ? 17.247 1.391 -12.722 1.00 93.56 96 ILE A O 1
ATOM 822 N N . LYS A 1 97 ? 17.286 3.642 -12.995 1.00 89.19 97 LYS A N 1
ATOM 823 C CA . LYS A 1 97 ? 17.847 4.012 -11.684 1.00 89.19 97 LYS A CA 1
ATOM 824 C C . LYS A 1 97 ? 16.843 4.786 -10.831 1.00 89.19 97 LYS A C 1
ATOM 826 O O . LYS A 1 97 ? 15.953 5.443 -11.365 1.00 89.19 97 LYS A O 1
ATOM 831 N N . LEU A 1 98 ? 16.975 4.685 -9.506 1.00 85.69 98 LEU A N 1
ATOM 832 C CA . LEU A 1 98 ? 16.008 5.232 -8.545 1.00 85.69 98 LEU A CA 1
ATOM 833 C C . LEU A 1 98 ? 15.847 6.752 -8.646 1.00 85.69 98 LEU A C 1
ATOM 835 O O . LEU A 1 98 ? 14.724 7.236 -8.663 1.00 85.69 98 LEU A O 1
ATOM 839 N N . ASP A 1 99 ? 16.957 7.479 -8.716 1.00 85.56 99 ASP A N 1
ATOM 840 C CA . ASP A 1 99 ? 17.022 8.941 -8.770 1.00 85.56 99 ASP A CA 1
ATOM 841 C C . ASP A 1 99 ? 16.146 9.528 -9.883 1.00 85.56 99 ASP A C 1
ATOM 843 O O . ASP A 1 99 ? 15.205 10.262 -9.588 1.00 85.56 99 ASP A O 1
ATOM 847 N N . LEU A 1 100 ? 16.390 9.124 -11.130 1.00 87.56 100 LEU A N 1
ATOM 848 C CA . LEU A 1 100 ? 15.651 9.625 -12.289 1.00 87.56 100 LEU A CA 1
ATOM 849 C C . LEU A 1 100 ? 14.219 9.068 -12.358 1.00 87.56 100 LEU A C 1
ATOM 851 O O . LEU A 1 100 ? 13.295 9.760 -12.776 1.00 87.56 100 LEU A O 1
ATOM 855 N N . SER A 1 101 ? 14.012 7.822 -11.914 1.00 88.00 101 SER A N 1
ATOM 856 C CA . SER A 1 101 ? 12.676 7.206 -11.922 1.00 88.00 101 SER A CA 1
ATOM 857 C C . SER A 1 101 ? 11.699 7.931 -11.000 1.00 88.00 101 SER A C 1
ATOM 859 O O . SER A 1 101 ? 10.506 7.945 -11.279 1.00 88.00 101 SER A O 1
ATOM 861 N N . HIS A 1 102 ? 12.177 8.500 -9.889 1.00 91.38 102 HIS A N 1
ATOM 862 C CA . HIS A 1 102 ? 11.318 9.225 -8.955 1.00 91.38 102 HIS A CA 1
ATOM 863 C C . HIS A 1 102 ? 10.716 10.474 -9.587 1.00 91.38 102 HIS A C 1
ATOM 865 O O . HIS A 1 102 ? 9.521 10.694 -9.434 1.00 91.38 102 HIS A O 1
ATOM 871 N N . GLU A 1 103 ? 11.539 11.265 -10.275 1.00 91.62 103 GLU A N 1
ATOM 872 C CA . GLU A 1 103 ? 11.125 12.513 -10.913 1.00 91.62 103 GLU A CA 1
ATOM 873 C C . GLU A 1 103 ? 10.091 12.230 -12.002 1.00 91.62 103 GLU A C 1
ATOM 875 O O . GLU A 1 103 ? 8.944 12.653 -11.875 1.00 91.62 103 GLU A O 1
ATOM 880 N N . ILE A 1 104 ? 10.452 11.392 -12.979 1.00 94.69 104 ILE A N 1
ATOM 881 C CA . ILE A 1 104 ? 9.597 11.107 -14.137 1.00 94.69 104 ILE A CA 1
ATOM 882 C C . ILE A 1 104 ? 8.274 10.470 -13.712 1.00 94.69 104 ILE A C 1
ATOM 884 O O . ILE A 1 104 ? 7.217 10.942 -14.102 1.00 94.69 104 ILE A O 1
ATOM 888 N N . PHE A 1 105 ? 8.287 9.448 -12.851 1.00 96.56 105 PHE A N 1
ATOM 889 C CA . PHE A 1 105 ? 7.046 8.778 -12.439 1.00 96.56 105 PHE A CA 1
ATOM 890 C C . PHE A 1 105 ? 6.148 9.603 -11.500 1.00 96.56 105 PHE A C 1
ATOM 892 O O . PHE A 1 105 ? 5.075 9.115 -11.126 1.00 96.56 105 PHE A O 1
ATOM 899 N N . SER A 1 106 ? 6.582 10.798 -11.091 1.00 95.25 106 SER A N 1
ATOM 900 C CA . SER A 1 106 ? 5.792 11.737 -10.283 1.00 95.25 106 SER A CA 1
ATOM 901 C C . SER A 1 106 ? 5.415 13.027 -11.018 1.00 95.25 106 SER A C 1
ATOM 903 O O . SER A 1 106 ? 4.658 13.813 -10.457 1.00 95.25 106 SER A O 1
ATOM 905 N N . GLU A 1 107 ? 5.912 13.235 -12.245 1.00 91.75 107 GLU A N 1
ATOM 906 C CA . GLU A 1 107 ? 5.800 14.490 -13.011 1.00 91.75 107 GLU A CA 1
ATOM 907 C C . GLU A 1 107 ? 4.347 14.985 -13.129 1.00 91.75 107 GLU A C 1
ATOM 909 O O . GLU A 1 107 ? 4.075 16.170 -12.944 1.00 91.75 107 GLU A O 1
ATOM 914 N N . ASP A 1 108 ? 3.407 14.069 -13.366 1.00 92.25 108 ASP A N 1
ATOM 915 C CA . ASP A 1 108 ? 1.985 14.348 -13.591 1.00 92.25 108 ASP A CA 1
ATOM 916 C C . ASP A 1 108 ? 1.058 13.637 -12.591 1.00 92.25 108 ASP A C 1
ATOM 918 O O . ASP A 1 108 ? -0.145 13.502 -12.826 1.00 92.25 108 ASP A O 1
ATOM 922 N N . PHE A 1 109 ? 1.609 13.140 -11.479 1.00 95.12 109 PHE A N 1
ATOM 923 C CA . PHE A 1 109 ? 0.912 12.175 -10.641 1.00 95.12 109 PHE A CA 1
ATOM 924 C C . PHE A 1 109 ? 0.786 12.606 -9.186 1.00 95.12 109 PHE A C 1
ATOM 926 O O . PHE A 1 109 ? 1.765 12.747 -8.453 1.00 95.12 109 PHE A O 1
ATOM 933 N N . LEU A 1 110 ? -0.465 12.703 -8.742 1.00 94.56 110 LEU A N 1
ATOM 934 C CA . LEU A 1 110 ? -0.834 12.896 -7.349 1.00 94.56 110 LEU A CA 1
ATOM 935 C C . LEU A 1 110 ? -1.888 11.864 -6.962 1.00 94.56 110 LEU A C 1
ATOM 937 O O . LEU A 1 110 ? -2.840 11.624 -7.700 1.00 94.56 110 LEU A O 1
ATOM 941 N N . LEU A 1 111 ? -1.713 11.270 -5.784 1.00 95.75 111 LEU A N 1
ATOM 942 C CA . LEU A 1 111 ? -2.737 10.422 -5.188 1.00 95.75 111 LEU A CA 1
ATOM 943 C C . LEU A 1 111 ? -3.922 11.289 -4.767 1.00 95.75 111 LEU A C 1
ATOM 945 O O . LEU A 1 111 ? -3.738 12.336 -4.141 1.00 95.75 111 LEU A O 1
ATOM 949 N N . THR A 1 112 ? -5.133 10.818 -5.043 1.00 95.50 112 THR A N 1
ATOM 950 C CA . THR A 1 112 ? -6.330 11.366 -4.400 1.00 95.50 112 THR A CA 1
ATOM 951 C C . THR A 1 112 ? -6.297 11.085 -2.895 1.00 95.50 112 THR A C 1
ATOM 953 O O . THR A 1 112 ? -5.633 10.151 -2.436 1.00 95.50 112 THR A O 1
ATOM 956 N N . GLU A 1 113 ? -7.059 11.849 -2.106 1.00 95.19 113 GLU A N 1
ATOM 957 C CA . GLU A 1 113 ? -7.146 11.633 -0.652 1.00 95.19 113 GLU A CA 1
ATOM 958 C C . GLU A 1 113 ? -7.560 10.198 -0.303 1.00 95.19 113 GLU A C 1
ATOM 960 O O . GLU A 1 113 ? -7.003 9.589 0.612 1.00 95.19 113 GLU A O 1
ATOM 965 N N . LYS A 1 114 ? -8.498 9.633 -1.072 1.00 94.75 114 LYS A N 1
ATOM 966 C CA . LYS A 1 114 ? -8.958 8.253 -0.907 1.00 94.75 114 LYS A CA 1
ATOM 967 C C . LYS A 1 114 ? -7.841 7.247 -1.182 1.00 94.75 114 LYS A C 1
ATOM 969 O O . LYS A 1 114 ? -7.622 6.344 -0.383 1.00 94.75 114 LYS A O 1
ATOM 974 N N . GLU A 1 115 ? -7.109 7.399 -2.282 1.00 95.62 115 GLU A N 1
ATOM 975 C CA . GLU A 1 115 ? -6.022 6.475 -2.624 1.00 95.62 115 GLU A CA 1
ATOM 976 C C . GLU A 1 115 ? -4.867 6.559 -1.625 1.00 95.62 115 GLU A C 1
ATOM 978 O O . GLU A 1 115 ? -4.289 5.536 -1.250 1.00 95.62 115 GLU A O 1
ATOM 983 N N . GLU A 1 116 ? -4.539 7.767 -1.162 1.00 95.69 116 GLU A N 1
ATOM 984 C CA . GLU A 1 116 ? -3.528 7.954 -0.126 1.00 95.69 116 GLU A CA 1
ATOM 985 C C . GLU A 1 116 ? -3.973 7.316 1.198 1.00 95.69 116 GLU A C 1
ATOM 987 O O . GLU A 1 116 ? -3.174 6.643 1.856 1.00 95.69 116 GLU A O 1
ATOM 992 N N . HIS A 1 117 ? -5.244 7.479 1.575 1.00 94.44 117 HIS A N 1
ATOM 993 C CA . HIS A 1 117 ? -5.841 6.837 2.743 1.00 94.44 117 HIS A CA 1
ATOM 994 C C . HIS A 1 117 ? -5.756 5.305 2.656 1.00 94.44 117 HIS A C 1
ATOM 996 O O . HIS A 1 117 ? -5.199 4.668 3.556 1.00 94.44 117 HIS A O 1
ATOM 1002 N N . ASP A 1 118 ? -6.199 4.719 1.542 1.00 93.38 118 ASP A N 1
ATOM 1003 C CA . ASP A 1 118 ? -6.182 3.270 1.310 1.00 93.38 118 ASP A CA 1
ATOM 1004 C C . ASP A 1 118 ? -4.761 2.689 1.345 1.00 93.38 118 ASP A C 1
ATOM 1006 O O . ASP A 1 118 ? -4.545 1.554 1.786 1.00 93.38 118 ASP A O 1
ATOM 1010 N N . LEU A 1 119 ? -3.772 3.447 0.860 1.00 95.56 119 LEU A N 1
ATOM 1011 C CA . LEU A 1 119 ? -2.362 3.070 0.937 1.00 95.56 119 LEU A CA 1
ATOM 1012 C C . LEU A 1 119 ? -1.828 3.185 2.368 1.00 95.56 119 LEU A C 1
ATOM 1014 O O . LEU A 1 119 ? -1.148 2.267 2.827 1.00 95.56 119 LEU A O 1
ATOM 1018 N N . LYS A 1 120 ? -2.154 4.257 3.101 1.00 94.56 120 LYS A N 1
ATOM 1019 C CA . LYS A 1 120 ? -1.757 4.420 4.511 1.00 94.56 120 LYS A CA 1
ATOM 1020 C C . LYS A 1 120 ? -2.306 3.295 5.384 1.00 94.56 120 LYS A C 1
ATOM 1022 O O . LYS A 1 120 ? -1.549 2.739 6.172 1.00 94.56 120 LYS A O 1
ATOM 1027 N N . LEU A 1 121 ? -3.562 2.886 5.188 1.00 91.44 121 LEU A N 1
ATOM 1028 C CA . LEU A 1 121 ? -4.154 1.747 5.904 1.00 91.44 121 LEU A CA 1
ATOM 1029 C C . LEU A 1 121 ? -3.375 0.435 5.726 1.00 91.44 121 LEU A C 1
ATOM 1031 O O . LEU A 1 121 ? -3.408 -0.416 6.616 1.00 91.44 121 LEU A O 1
ATOM 1035 N N . LYS A 1 122 ? -2.688 0.269 4.588 1.00 91.00 122 LYS A N 1
ATOM 1036 C CA . LYS A 1 122 ? -1.925 -0.941 4.237 1.00 91.00 122 LYS A CA 1
ATOM 1037 C C . LYS A 1 122 ? -0.439 -0.860 4.579 1.00 91.00 122 LYS A C 1
ATOM 1039 O O . LYS A 1 122 ? 0.186 -1.898 4.761 1.00 91.00 122 LYS A O 1
ATOM 1044 N N . LEU A 1 123 ? 0.147 0.337 4.559 1.00 92.31 123 LEU A N 1
ATOM 1045 C CA . LEU A 1 123 ? 1.604 0.532 4.579 1.00 92.31 123 LEU A CA 1
ATOM 1046 C C . LEU A 1 123 ? 2.122 1.222 5.845 1.00 92.31 123 LEU A C 1
ATOM 1048 O O . LEU A 1 123 ? 3.332 1.200 6.095 1.00 92.31 123 LEU A O 1
ATOM 1052 N N . ASP A 1 124 ? 1.239 1.872 6.600 1.00 91.50 124 ASP A N 1
ATOM 1053 C CA . ASP A 1 124 ? 1.565 2.598 7.822 1.00 91.50 124 ASP A CA 1
ATOM 1054 C C . ASP A 1 124 ? 0.781 2.005 8.998 1.00 91.50 124 ASP A C 1
ATOM 1056 O O . ASP A 1 124 ? -0.383 2.335 9.233 1.00 91.50 124 ASP A O 1
ATOM 1060 N N . ASP A 1 125 ? 1.446 1.124 9.747 1.00 89.19 125 ASP A N 1
ATOM 1061 C CA . ASP A 1 125 ? 0.861 0.440 10.902 1.00 89.19 125 ASP A CA 1
ATOM 1062 C C . ASP A 1 125 ? 0.351 1.425 11.968 1.00 89.19 125 ASP A C 1
ATOM 1064 O O . ASP A 1 125 ? -0.669 1.167 12.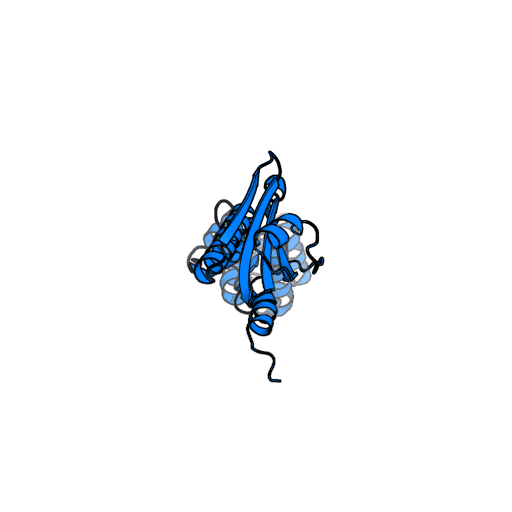602 1.00 89.19 125 ASP A O 1
ATOM 1068 N N . ASP A 1 126 ? 1.016 2.576 12.158 1.00 90.44 126 ASP A N 1
ATOM 1069 C CA . ASP A 1 126 ? 0.572 3.581 13.136 1.00 90.44 126 ASP A CA 1
ATOM 1070 C C . ASP A 1 126 ? -0.711 4.267 12.678 1.00 90.44 126 ASP A C 1
ATOM 1072 O O . ASP A 1 126 ? -1.616 4.507 13.485 1.00 90.44 126 ASP A O 1
ATOM 1076 N N . TYR A 1 127 ? -0.783 4.606 11.390 1.00 92.50 127 TYR A N 1
ATOM 1077 C CA . TYR A 1 127 ? -1.984 5.183 10.802 1.00 92.50 127 TYR A CA 1
ATOM 1078 C C . TYR A 1 127 ? -3.146 4.190 10.863 1.00 92.50 127 TYR A C 1
ATOM 1080 O O . TYR A 1 127 ? -4.216 4.539 11.362 1.00 92.50 127 TYR A O 1
ATOM 1088 N N . SER A 1 128 ? -2.917 2.952 10.419 1.00 89.44 128 SER A N 1
ATOM 1089 C CA . SER A 1 128 ? -3.918 1.881 10.400 1.00 89.44 128 SER A CA 1
ATOM 1090 C C . SER A 1 128 ? -4.459 1.593 11.801 1.00 89.44 128 SER A C 1
ATOM 1092 O O . SER A 1 128 ? -5.672 1.608 12.012 1.00 89.44 128 SER A O 1
ATOM 1094 N N . PHE A 1 129 ? -3.570 1.454 12.791 1.00 87.50 129 PHE A N 1
ATOM 1095 C CA . PHE A 1 129 ? -3.936 1.276 14.197 1.00 87.50 129 PHE A CA 1
ATOM 1096 C C . PHE A 1 129 ? -4.822 2.417 14.715 1.00 87.50 129 PHE A C 1
ATOM 1098 O O . PHE A 1 129 ? -5.904 2.178 15.256 1.00 87.50 129 PHE A O 1
ATOM 1105 N N . LYS A 1 130 ? -4.390 3.673 14.535 1.00 90.69 130 LYS A N 1
ATOM 1106 C CA . LYS A 1 130 ? -5.133 4.849 15.020 1.00 90.69 130 LYS A CA 1
ATOM 1107 C C . LYS A 1 130 ? -6.483 5.008 14.327 1.00 90.69 130 LYS A C 1
ATOM 1109 O O . LYS A 1 130 ? -7.458 5.363 14.988 1.00 90.69 130 LYS A O 1
ATOM 1114 N N . TYR A 1 131 ? -6.530 4.769 13.019 1.00 90.75 131 TYR A N 1
ATOM 1115 C CA . TYR A 1 131 ? -7.748 4.893 12.230 1.00 90.75 131 TYR A CA 1
ATOM 1116 C C . TYR A 1 131 ? -8.779 3.841 12.643 1.00 90.75 131 TYR A C 1
ATOM 1118 O O . TYR A 1 131 ? -9.863 4.212 13.089 1.00 90.75 131 TYR A O 1
ATOM 1126 N N . ARG A 1 132 ? -8.400 2.555 12.643 1.00 85.88 132 ARG A N 1
ATOM 1127 C CA . ARG A 1 132 ? -9.287 1.454 13.057 1.00 85.88 132 ARG A CA 1
ATOM 1128 C C . ARG A 1 132 ? -9.810 1.646 14.477 1.00 85.88 132 ARG A C 1
ATOM 1130 O O . ARG A 1 132 ? -10.997 1.463 14.728 1.00 85.88 132 ARG A O 1
ATOM 1137 N N . LYS A 1 133 ? -8.951 2.089 15.408 1.00 87.56 133 LYS A N 1
ATOM 1138 C CA . LYS A 1 133 ? -9.375 2.443 16.774 1.00 87.56 133 LYS A CA 1
ATOM 1139 C C . LYS A 1 133 ? -10.505 3.465 16.758 1.00 87.56 133 LYS A C 1
ATOM 1141 O O . LYS A 1 133 ? -11.512 3.289 17.439 1.00 87.56 133 LYS A O 1
ATOM 1146 N N . LYS A 1 134 ? -10.314 4.554 16.010 1.00 89.75 134 LYS A N 1
ATOM 1147 C CA . LYS A 1 134 ? -11.285 5.643 15.922 1.00 89.75 134 LYS A CA 1
ATOM 1148 C C . LYS A 1 134 ? -12.606 5.145 15.343 1.00 89.75 134 LYS A C 1
ATOM 1150 O O . LYS A 1 134 ? -13.648 5.509 15.881 1.00 89.75 134 LYS A O 1
ATOM 1155 N N . GLU A 1 135 ? -12.570 4.323 14.300 1.00 87.56 135 GLU A N 1
ATOM 1156 C CA . GLU A 1 135 ? -13.776 3.748 13.697 1.00 87.56 135 GLU A CA 1
ATOM 1157 C C . GLU A 1 135 ? -14.551 2.875 14.680 1.00 87.56 135 GLU A C 1
ATOM 1159 O O . GLU A 1 135 ? -15.736 3.120 14.892 1.00 87.56 135 GLU A O 1
ATOM 1164 N N . ILE A 1 136 ? -13.879 1.935 15.353 1.00 87.19 136 ILE A N 1
ATOM 1165 C CA . ILE A 1 136 ? -14.515 1.045 16.334 1.00 87.19 136 ILE A CA 1
ATOM 1166 C C . ILE A 1 136 ? -15.156 1.855 17.466 1.00 87.19 136 ILE A C 1
ATOM 1168 O O . ILE A 1 136 ? -16.317 1.643 17.805 1.00 87.19 136 ILE A O 1
ATOM 1172 N N . LEU A 1 137 ? -14.426 2.817 18.041 1.00 87.75 137 LEU A N 1
ATOM 1173 C CA . LEU A 1 137 ? -14.958 3.653 19.121 1.00 87.75 137 LEU A CA 1
ATOM 1174 C C . LEU A 1 137 ? -16.126 4.531 18.653 1.00 87.75 137 LEU A C 1
ATOM 1176 O O . LEU A 1 137 ? -17.071 4.747 19.408 1.00 87.75 137 LEU A O 1
ATOM 1180 N N . SER A 1 138 ? -16.080 5.021 17.412 1.00 88.88 138 SER A N 1
ATOM 1181 C CA . SER A 1 138 ? -17.174 5.811 16.837 1.00 88.88 138 SER A CA 1
ATOM 1182 C C . SER A 1 138 ? -18.412 4.948 16.609 1.00 88.88 138 SER A C 1
ATOM 1184 O O . SER A 1 138 ? -19.509 5.369 16.964 1.00 88.88 138 SER A O 1
ATOM 1186 N N . PHE A 1 139 ? -18.239 3.727 16.096 1.00 88.06 139 PHE A N 1
ATOM 1187 C CA . PHE A 1 139 ? -19.311 2.744 15.959 1.00 88.06 139 PHE A CA 1
ATOM 1188 C C . PHE A 1 139 ? -19.969 2.449 17.311 1.00 88.06 139 PHE A C 1
ATOM 1190 O O . PHE A 1 139 ? -21.176 2.614 17.450 1.00 88.06 139 PHE A O 1
ATOM 1197 N N . LEU A 1 140 ? -19.179 2.095 18.329 1.00 88.81 140 LEU A N 1
ATOM 1198 C CA . LEU A 1 140 ? -19.701 1.766 19.659 1.00 88.81 140 LEU A CA 1
ATOM 1199 C C . LEU A 1 140 ? -20.468 2.930 20.286 1.00 88.81 140 LEU A C 1
ATOM 1201 O O . LEU A 1 140 ? -21.530 2.720 20.868 1.00 88.81 140 LEU A O 1
ATOM 1205 N N . LYS A 1 141 ? -19.954 4.153 20.131 1.00 89.19 141 LYS A N 1
ATOM 1206 C CA . LYS A 1 141 ? -20.633 5.361 20.600 1.00 89.19 141 LYS A CA 1
ATOM 1207 C C . LYS A 1 141 ? -21.961 5.585 19.876 1.00 89.19 141 LYS A C 1
ATOM 1209 O O . LYS A 1 141 ? -22.949 5.885 20.533 1.00 89.19 141 LYS A O 1
ATOM 1214 N N . ASN A 1 142 ? -21.981 5.452 18.551 1.00 89.38 142 ASN A N 1
ATOM 1215 C CA . ASN A 1 142 ? -23.189 5.650 17.746 1.00 89.38 142 ASN A CA 1
ATOM 1216 C C . ASN A 1 142 ? -24.245 4.569 18.002 1.00 89.38 142 ASN A C 1
ATOM 1218 O O . ASN A 1 142 ? -25.432 4.822 17.850 1.00 89.38 142 ASN A O 1
ATOM 1222 N N . GLU A 1 143 ? -23.812 3.378 18.404 1.00 87.31 143 GLU A N 1
ATOM 1223 C CA . GLU A 1 143 ? -24.682 2.273 18.787 1.00 87.31 143 GLU A CA 1
ATOM 1224 C C . GLU A 1 143 ? -25.024 2.272 20.287 1.00 87.31 143 GLU A C 1
ATOM 1226 O O . GLU A 1 143 ? -25.504 1.260 20.793 1.00 87.31 143 GLU A O 1
ATOM 1231 N N . ASP A 1 144 ? -24.797 3.368 21.016 1.00 90.75 144 ASP A N 1
ATOM 1232 C CA . ASP A 1 144 ? -25.130 3.522 22.443 1.00 90.75 144 ASP A CA 1
ATOM 1233 C C . ASP A 1 144 ? -24.519 2.448 23.365 1.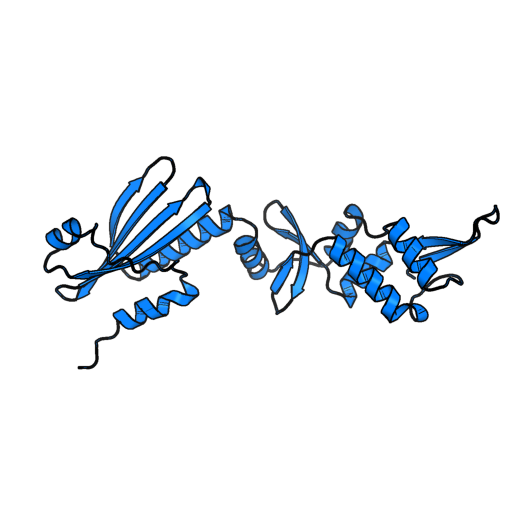00 90.75 144 ASP A C 1
ATOM 1235 O O . ASP A 1 144 ? -25.090 2.071 24.396 1.00 90.75 144 ASP A O 1
ATOM 1239 N N . PHE A 1 145 ? -23.342 1.923 23.017 1.00 90.38 145 PHE A N 1
ATOM 1240 C CA . PHE A 1 145 ? -22.603 1.055 23.926 1.00 90.38 145 PHE A CA 1
ATOM 1241 C C . PHE A 1 145 ? -22.009 1.871 25.078 1.00 90.38 145 PHE A C 1
ATOM 1243 O O . PHE A 1 145 ? -21.418 2.933 24.895 1.00 90.38 145 PHE A O 1
ATOM 1250 N N . THR A 1 146 ? -22.121 1.333 26.288 1.00 89.44 146 THR A N 1
ATOM 1251 C CA . THR A 1 146 ? -21.543 1.905 27.505 1.00 89.44 146 THR A CA 1
ATOM 1252 C C . THR A 1 146 ? -20.218 1.221 27.830 1.00 89.44 146 THR A C 1
ATOM 1254 O O . THR A 1 146 ? -20.139 -0.007 27.863 1.00 89.44 146 THR A O 1
ATOM 1257 N N . GLU A 1 147 ? -19.179 2.005 28.107 1.00 87.44 147 GLU A N 1
ATOM 1258 C CA . GLU A 1 147 ? -17.887 1.512 28.595 1.00 87.44 147 GLU A CA 1
ATOM 1259 C C . GLU A 1 147 ? -17.954 1.202 30.100 1.00 87.44 147 GLU A C 1
ATOM 1261 O O . GLU A 1 147 ? -18.535 1.962 30.874 1.00 87.44 147 GLU A O 1
ATOM 1266 N N . VAL A 1 148 ? -17.383 0.074 30.532 1.00 79.31 148 VAL A N 1
ATOM 1267 C CA . VAL A 1 148 ? -17.492 -0.409 31.931 1.00 79.31 148 VAL A CA 1
ATOM 1268 C C . VAL A 1 148 ? -16.156 -0.603 32.604 1.00 79.31 148 VAL A C 1
ATOM 1270 O O . VAL A 1 148 ? -16.036 -0.429 33.816 1.00 79.31 148 VAL A O 1
ATOM 1273 N N . VAL A 1 149 ? -15.169 -1.071 31.852 1.00 70.44 149 VAL A N 1
ATOM 1274 C CA . VAL A 1 149 ? -13.877 -1.449 32.407 1.00 70.44 149 VAL A CA 1
ATOM 1275 C C . VAL A 1 149 ? -12.811 -0.952 31.467 1.00 70.44 149 VAL A C 1
ATOM 1277 O O . VAL A 1 149 ? -12.816 -1.348 30.309 1.00 70.44 149 VAL A O 1
ATOM 1280 N N . GLU A 1 150 ? -11.879 -0.181 32.012 1.00 68.94 150 GLU A N 1
ATOM 1281 C CA . GLU A 1 150 ? -10.653 0.231 31.348 1.00 68.94 150 GLU A CA 1
ATOM 1282 C C . GLU A 1 150 ? -9.469 -0.297 32.173 1.00 68.94 150 GLU A C 1
ATOM 1284 O O . GLU A 1 150 ? -9.265 0.112 33.317 1.00 68.94 150 GLU A O 1
ATOM 1289 N N . ILE A 1 151 ? -8.696 -1.239 31.626 1.00 69.94 151 ILE A N 1
ATOM 1290 C CA . ILE A 1 151 ? -7.446 -1.707 32.244 1.00 69.94 151 ILE A CA 1
ATOM 1291 C C . ILE A 1 151 ? -6.288 -1.273 31.355 1.00 69.94 151 ILE A C 1
ATOM 1293 O O . ILE A 1 151 ? -6.148 -1.716 30.214 1.00 69.94 151 ILE A O 1
ATOM 1297 N N . LYS A 1 152 ? -5.427 -0.419 31.907 1.00 66.69 152 LYS A N 1
ATOM 1298 C CA . LYS A 1 152 ? -4.204 0.065 31.265 1.00 66.69 152 LYS A CA 1
ATOM 1299 C C . LYS A 1 152 ? -2.996 -0.623 31.888 1.00 66.69 152 LYS A C 1
ATOM 1301 O O . LYS A 1 152 ? -2.720 -0.440 33.068 1.00 66.69 152 LYS A O 1
ATOM 1306 N N . THR A 1 153 ? -2.249 -1.371 31.086 1.00 66.50 153 THR A N 1
ATOM 1307 C CA . THR A 1 153 ? -0.881 -1.788 31.416 1.00 66.50 153 THR A CA 1
ATOM 1308 C C . THR A 1 153 ? 0.111 -1.101 30.475 1.00 66.50 153 THR A C 1
ATOM 1310 O O . THR A 1 153 ? -0.277 -0.396 29.537 1.00 66.50 153 THR A O 1
ATOM 1313 N N . LEU A 1 154 ? 1.411 -1.287 30.723 1.00 59.31 154 LEU A N 1
ATOM 1314 C CA . LEU A 1 154 ? 2.468 -0.741 29.863 1.00 59.31 154 LEU A CA 1
ATOM 1315 C C . LEU A 1 154 ? 2.345 -1.232 28.411 1.0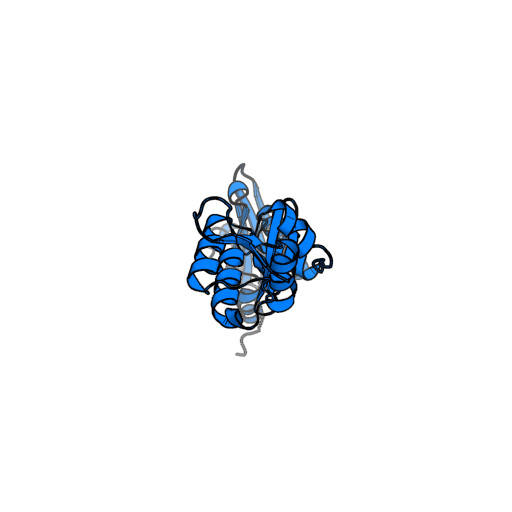0 59.31 154 LEU A C 1
ATOM 131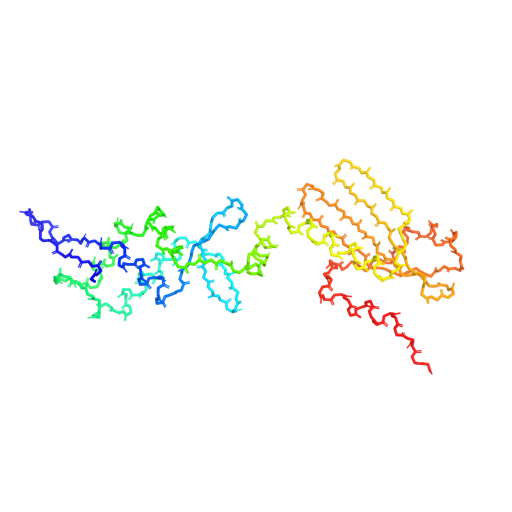7 O O . LEU A 1 154 ? 2.538 -0.452 27.481 1.00 59.31 154 LEU A O 1
ATOM 1321 N N . SER A 1 155 ? 1.974 -2.499 28.215 1.00 63.94 155 SER A N 1
ATOM 1322 C CA . SER A 1 155 ? 1.956 -3.151 26.900 1.00 63.94 155 SER A CA 1
ATOM 1323 C C . SER A 1 155 ? 0.560 -3.347 26.312 1.00 63.94 155 SER A C 1
ATOM 1325 O O . SER A 1 155 ? 0.445 -3.555 25.101 1.00 63.94 155 SER A O 1
ATOM 1327 N N . LYS A 1 156 ? -0.495 -3.285 27.136 1.00 68.69 156 LYS A N 1
ATOM 1328 C CA . LYS A 1 156 ? -1.861 -3.594 26.711 1.00 68.69 156 LYS A CA 1
ATOM 1329 C C . LYS A 1 156 ? -2.879 -2.616 27.271 1.00 68.69 156 LYS A C 1
ATOM 1331 O O . LYS A 1 156 ? -2.798 -2.177 28.417 1.00 68.69 156 LYS A O 1
ATOM 1336 N N . TYR A 1 157 ? -3.861 -2.316 26.443 1.00 75.69 157 TYR A N 1
ATOM 1337 C CA . TYR A 1 157 ? -5.085 -1.648 26.848 1.00 75.69 157 TYR A CA 1
ATOM 1338 C C . TYR A 1 157 ? -6.238 -2.624 26.695 1.00 75.69 157 TYR A C 1
ATOM 1340 O O . TYR A 1 157 ? -6.310 -3.302 25.674 1.00 75.69 157 TYR A O 1
ATOM 1348 N N . TYR A 1 158 ? -7.126 -2.671 27.678 1.00 79.69 158 TYR A N 1
ATOM 1349 C CA . TYR A 1 158 ? -8.345 -3.460 27.621 1.00 79.69 158 TYR A CA 1
ATOM 1350 C C . TYR A 1 158 ? -9.535 -2.566 27.931 1.00 79.69 158 TYR A C 1
ATOM 1352 O O . TYR A 1 158 ? -9.558 -1.954 29.000 1.00 79.69 158 TYR A O 1
ATOM 1360 N N . ALA A 1 159 ? -10.521 -2.547 27.039 1.00 84.88 159 ALA A N 1
ATOM 1361 C CA . ALA A 1 159 ? -11.803 -1.907 27.287 1.00 84.88 159 ALA A CA 1
ATOM 1362 C C . ALA A 1 159 ? -12.962 -2.874 27.042 1.00 84.88 159 ALA A C 1
ATOM 1364 O O . ALA A 1 159 ? -12.978 -3.592 26.042 1.00 84.88 159 ALA A O 1
ATOM 1365 N N . LEU A 1 160 ? -13.927 -2.898 27.963 1.00 85.00 160 LEU A N 1
ATOM 1366 C CA . LEU A 1 160 ? -15.180 -3.635 27.804 1.00 85.00 160 LEU A CA 1
ATOM 1367 C C . LEU A 1 160 ? -16.332 -2.653 27.613 1.00 85.00 160 LEU A C 1
ATOM 1369 O O . LEU A 1 160 ? -16.621 -1.843 28.497 1.00 85.00 160 LEU A O 1
ATOM 1373 N N . PHE A 1 161 ? -17.021 -2.808 26.493 1.00 89.31 161 PHE A N 1
ATOM 1374 C CA . PHE A 1 161 ? -18.225 -2.080 26.129 1.00 89.31 161 PHE A CA 1
ATOM 1375 C C . PHE A 1 161 ? -19.421 -3.021 26.159 1.00 89.31 161 PHE A C 1
ATOM 1377 O O . PHE A 1 161 ? -19.293 -4.194 25.804 1.00 89.31 161 PHE A O 1
ATOM 1384 N N . TYR A 1 162 ? -20.593 -2.524 26.547 1.00 88.81 162 TYR A N 1
ATOM 1385 C CA . TYR A 1 162 ? -21.825 -3.307 26.503 1.00 88.81 162 TYR A CA 1
ATOM 1386 C C . TYR A 1 162 ? -23.043 -2.490 26.087 1.00 88.81 162 TYR A C 1
ATOM 1388 O O . TYR A 1 162 ? -23.104 -1.283 26.299 1.00 88.81 162 TYR A O 1
ATOM 1396 N N . LYS A 1 163 ? -24.051 -3.190 25.568 1.00 89.62 163 LYS A N 1
ATOM 1397 C CA . LYS A 1 163 ? -25.388 -2.657 25.296 1.00 89.62 163 LYS A CA 1
ATOM 1398 C C . LYS A 1 163 ? -26.426 -3.660 25.775 1.00 89.62 163 LYS A C 1
ATOM 1400 O O . LYS A 1 163 ? -26.355 -4.846 25.439 1.00 89.62 163 LYS A O 1
ATOM 1405 N N . LYS A 1 164 ? -27.391 -3.210 26.577 1.00 86.56 164 LYS A N 1
ATOM 1406 C CA . LYS A 1 164 ? -28.530 -4.044 26.981 1.00 86.56 164 LYS A CA 1
ATOM 1407 C C . LYS A 1 164 ? -29.542 -4.070 25.836 1.00 86.56 164 LYS A C 1
ATOM 1409 O O . LYS A 1 164 ? -30.052 -3.022 25.463 1.00 86.56 164 LYS A O 1
ATOM 1414 N N . THR A 1 165 ? -29.819 -5.247 25.283 1.00 84.06 165 THR A N 1
ATOM 1415 C CA . THR A 1 165 ? -30.733 -5.404 24.135 1.00 84.06 165 THR A CA 1
ATOM 1416 C C . THR A 1 165 ? -32.107 -5.926 24.537 1.00 84.06 165 THR A C 1
ATOM 1418 O O . THR A 1 165 ? -33.102 -5.571 23.922 1.00 84.06 165 THR A O 1
ATOM 1421 N N . GLU A 1 166 ? -32.186 -6.717 25.608 1.00 81.19 166 GLU A N 1
ATOM 1422 C CA . GLU A 1 166 ? -33.443 -7.233 26.165 1.00 81.19 166 GLU A CA 1
ATOM 1423 C C . GLU A 1 166 ? -33.366 -7.255 27.698 1.00 81.19 166 GLU A C 1
ATOM 1425 O O . GLU A 1 166 ? -32.311 -6.993 28.285 1.00 81.19 166 GLU A O 1
ATOM 1430 N N . LYS A 1 167 ? -34.465 -7.629 28.377 1.00 79.88 167 LYS A N 1
ATOM 1431 C CA . LYS A 1 167 ? -34.550 -7.668 29.851 1.00 79.88 167 LYS A CA 1
ATOM 1432 C C . LYS A 1 167 ? -33.347 -8.369 30.496 1.00 79.88 167 LYS A C 1
ATOM 1434 O O . LYS A 1 167 ? -32.830 -7.840 31.481 1.00 79.88 167 LYS A O 1
ATOM 1439 N N . ASN A 1 168 ? -32.879 -9.467 29.889 1.00 82.69 168 ASN A N 1
ATOM 1440 C CA . ASN A 1 168 ? -31.815 -10.322 30.420 1.00 82.69 168 ASN A CA 1
ATOM 1441 C C . ASN A 1 168 ? -30.642 -10.568 29.442 1.00 82.69 168 ASN A C 1
ATOM 1443 O O . ASN A 1 168 ? -29.917 -11.554 29.598 1.00 82.69 168 ASN A O 1
ATOM 1447 N N . LYS A 1 169 ? -30.476 -9.737 28.403 1.00 83.50 169 LYS A N 1
ATOM 1448 C CA . LYS A 1 169 ? -29.473 -9.937 27.340 1.00 83.50 169 LYS A CA 1
ATOM 1449 C C . LYS A 1 169 ? -28.599 -8.698 27.186 1.00 83.50 169 LYS A C 1
ATOM 1451 O O . LYS A 1 169 ? -29.100 -7.587 27.009 1.00 83.50 169 LYS A O 1
ATOM 1456 N N . PHE A 1 170 ? -27.292 -8.922 27.217 1.00 84.19 170 PHE A N 1
ATOM 1457 C CA . PHE A 1 170 ? -26.263 -7.915 27.009 1.00 84.19 170 PHE A CA 1
ATOM 1458 C C . PHE A 1 170 ? -25.398 -8.330 25.825 1.00 84.19 170 PHE A C 1
ATOM 1460 O O . PHE A 1 170 ? -24.942 -9.472 25.765 1.00 84.19 170 PHE A O 1
ATOM 1467 N N . LEU A 1 171 ? -25.179 -7.413 24.891 1.00 85.81 171 LEU A N 1
ATOM 1468 C CA . LEU A 1 171 ? -24.127 -7.531 23.887 1.00 85.81 171 LEU A CA 1
ATOM 1469 C C . LEU A 1 171 ? -22.865 -6.885 24.434 1.00 85.81 171 LEU A C 1
ATOM 1471 O O . LEU A 1 171 ? -22.958 -5.869 25.124 1.00 85.81 171 LEU A O 1
ATOM 1475 N N . THR A 1 172 ? -21.708 -7.457 24.131 1.00 84.31 172 THR A N 1
ATOM 1476 C CA . THR A 1 172 ? -20.419 -6.969 24.619 1.00 84.31 172 THR A CA 1
ATOM 1477 C C . THR A 1 172 ? -19.402 -6.870 23.503 1.00 84.31 172 THR A C 1
ATOM 1479 O O . THR A 1 172 ? -19.314 -7.774 22.677 1.00 84.31 172 THR A O 1
ATOM 1482 N N . PHE A 1 173 ? -18.580 -5.830 23.554 1.00 85.69 173 PHE A N 1
ATOM 1483 C CA . PHE A 1 173 ? -17.349 -5.728 22.785 1.00 85.69 173 PHE A CA 1
ATOM 1484 C C . PHE A 1 173 ? -16.178 -5.589 23.747 1.00 85.69 173 PHE A C 1
ATOM 1486 O O . PHE A 1 173 ? -16.134 -4.655 24.549 1.00 85.69 173 PHE A O 1
ATOM 1493 N N . LYS A 1 174 ? -15.226 -6.512 23.672 1.00 83.62 174 LYS A N 1
ATOM 1494 C CA . LYS A 1 174 ? -13.952 -6.418 24.380 1.00 83.62 174 LYS A CA 1
ATOM 1495 C C . LYS A 1 174 ? -12.877 -6.004 23.388 1.00 83.62 174 LYS A C 1
ATOM 1497 O O . LYS A 1 174 ? -12.553 -6.745 22.470 1.00 83.62 174 LYS A O 1
ATOM 1502 N N . ILE A 1 175 ? -12.333 -4.812 23.582 1.00 85.56 175 ILE A N 1
ATOM 1503 C CA . ILE A 1 175 ? -11.252 -4.265 22.767 1.00 85.56 175 ILE A CA 1
ATOM 1504 C C . ILE A 1 175 ? -9.940 -4.485 23.504 1.00 85.56 175 ILE A C 1
ATOM 1506 O O . ILE A 1 175 ? -9.796 -4.054 24.651 1.00 85.56 175 ILE A O 1
ATOM 1510 N N . THR A 1 176 ? -8.973 -5.108 22.836 1.00 84.81 176 THR A N 1
ATOM 1511 C CA . THR A 1 176 ? -7.592 -5.181 23.311 1.00 84.81 176 THR A CA 1
ATOM 1512 C C . THR A 1 176 ? -6.676 -4.434 22.352 1.00 84.81 176 THR A C 1
ATOM 1514 O O . THR A 1 176 ? -6.600 -4.759 21.170 1.00 84.81 176 THR A O 1
ATOM 1517 N N . GLU A 1 177 ? -5.936 -3.446 22.855 1.00 85.94 177 GLU A N 1
ATOM 1518 C CA . GLU A 1 177 ? -4.896 -2.773 22.073 1.00 85.94 177 GLU A CA 1
ATOM 1519 C C . GLU A 1 177 ? -3.527 -3.340 22.425 1.00 85.94 177 GLU A C 1
ATOM 1521 O O . GLU A 1 177 ? -3.082 -3.295 23.577 1.00 85.94 177 GLU A O 1
ATOM 1526 N N . HIS A 1 178 ? -2.827 -3.805 21.401 1.00 82.69 178 HIS A N 1
ATOM 1527 C CA . HIS A 1 178 ? -1.461 -4.291 21.472 1.00 82.69 178 HIS A CA 1
ATOM 1528 C C . HIS A 1 178 ? -0.526 -3.186 20.977 1.00 82.69 178 HIS A C 1
ATOM 1530 O O . HIS A 1 178 ? -0.121 -3.177 19.816 1.00 82.69 178 HIS A O 1
ATOM 1536 N N . LYS A 1 179 ? -0.181 -2.233 21.854 1.00 76.06 179 LYS A N 1
ATOM 1537 C CA . LYS A 1 179 ? 0.535 -0.996 21.473 1.00 76.06 179 LYS A CA 1
ATOM 1538 C C . LYS A 1 179 ? 1.844 -1.245 20.718 1.00 76.06 179 LYS A C 1
ATOM 1540 O O . LYS A 1 179 ? 2.124 -0.554 19.748 1.00 76.06 179 LYS A O 1
ATOM 1545 N N . HIS A 1 180 ? 2.629 -2.239 21.136 1.00 81.25 180 HIS A N 1
ATOM 1546 C CA . HIS A 1 180 ? 3.897 -2.573 20.475 1.00 81.25 180 HIS A CA 1
ATOM 1547 C C . HIS A 1 180 ? 3.705 -3.238 19.111 1.00 81.25 180 HIS A C 1
ATOM 1549 O O . HIS A 1 180 ? 4.463 -2.959 18.189 1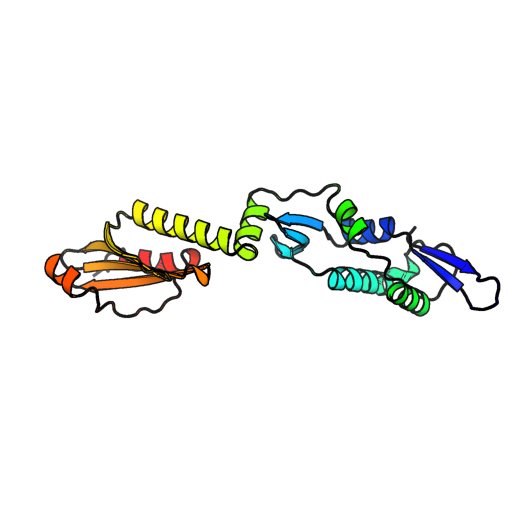.00 81.25 180 HIS A O 1
ATOM 1555 N N . ALA A 1 181 ? 2.683 -4.086 18.982 1.00 83.75 181 ALA A N 1
ATOM 1556 C CA . ALA A 1 181 ? 2.343 -4.746 17.725 1.00 83.75 181 ALA A CA 1
ATOM 1557 C C . ALA A 1 181 ? 1.499 -3.854 16.798 1.00 83.75 181 ALA A C 1
ATOM 1559 O O . ALA A 1 181 ? 1.212 -4.257 15.678 1.00 83.75 181 ALA A O 1
ATOM 1560 N N . LYS A 1 182 ? 1.085 -2.665 17.267 1.00 84.81 182 LYS A N 1
ATOM 1561 C CA . LYS A 1 182 ? 0.191 -1.734 16.560 1.00 84.81 182 LYS A CA 1
ATOM 1562 C C . LYS A 1 182 ? -1.070 -2.430 16.046 1.00 84.81 182 LYS A C 1
ATOM 1564 O O . LYS A 1 182 ? -1.557 -2.165 14.953 1.00 84.81 182 LYS A O 1
ATOM 1569 N N . GLN A 1 183 ? -1.612 -3.321 16.869 1.00 83.06 183 GLN A N 1
ATOM 1570 C CA . GLN A 1 183 ? -2.772 -4.136 16.538 1.00 83.06 183 GLN A CA 1
ATOM 1571 C C . GLN A 1 183 ? -3.896 -3.891 17.539 1.00 83.06 183 GLN A C 1
ATOM 1573 O O . GLN A 1 183 ? -3.656 -3.623 18.719 1.00 83.06 183 GLN A O 1
ATOM 1578 N N . ILE A 1 184 ? -5.129 -4.005 17.059 1.00 82.88 184 ILE A N 1
ATOM 1579 C CA . ILE A 1 184 ? -6.337 -4.001 17.877 1.00 82.88 184 ILE A CA 1
ATOM 1580 C C . ILE A 1 184 ? -7.043 -5.315 17.613 1.00 82.88 184 ILE A C 1
ATOM 1582 O O . ILE A 1 184 ? -7.229 -5.683 16.454 1.00 82.88 184 ILE A O 1
ATOM 1586 N N . THR A 1 185 ? -7.420 -6.004 18.678 1.00 82.75 185 THR A N 1
ATOM 1587 C CA . THR A 1 185 ? -8.348 -7.126 18.604 1.00 82.75 185 THR A CA 1
ATOM 1588 C C . THR A 1 185 ? -9.659 -6.705 19.239 1.00 82.75 185 THR A C 1
ATOM 1590 O O . THR A 1 185 ? -9.690 -5.955 20.220 1.00 82.75 185 THR A O 1
ATOM 1593 N N . VAL A 1 186 ? -10.751 -7.148 18.635 1.00 81.69 186 VAL A N 1
ATOM 1594 C CA . VAL A 1 186 ? -12.099 -6.868 19.104 1.00 81.69 186 VAL A CA 1
ATOM 1595 C C . VAL A 1 186 ? -12.811 -8.203 19.218 1.00 81.69 186 VAL A C 1
ATOM 1597 O O . VAL A 1 186 ? -12.929 -8.934 18.246 1.00 81.69 186 VAL A O 1
ATOM 1600 N N . GLU A 1 187 ? -13.257 -8.530 20.420 1.00 79.88 187 GLU A N 1
ATOM 1601 C CA . GLU A 1 187 ? -14.025 -9.734 20.707 1.00 79.88 187 GLU A CA 1
ATOM 1602 C C . GLU A 1 187 ? -15.485 -9.320 20.896 1.00 79.88 187 GLU A C 1
ATOM 1604 O O . GLU A 1 187 ? -15.809 -8.553 21.810 1.00 79.88 187 GLU A O 1
ATOM 1609 N N . PHE A 1 188 ? -16.369 -9.810 20.030 1.00 79.94 188 PHE A N 1
ATOM 1610 C CA . PHE A 1 188 ? -17.809 -9.614 20.163 1.00 79.94 188 PHE A CA 1
ATOM 1611 C C . PHE A 1 188 ? -18.437 -10.797 20.899 1.00 79.94 188 PHE A C 1
ATOM 1613 O O . PHE A 1 188 ? -18.142 -11.956 20.615 1.00 79.94 188 PHE A O 1
ATOM 1620 N N . GLY A 1 189 ? -19.329 -10.509 21.842 1.00 77.44 189 GLY A N 1
ATOM 1621 C CA . GLY A 1 189 ? -19.946 -11.533 22.670 1.00 77.44 189 GLY A CA 1
ATOM 1622 C C . GLY A 1 189 ? -21.337 -11.168 23.157 1.00 77.44 189 GLY A C 1
ATOM 1623 O O . GLY A 1 189 ? -21.846 -10.060 22.967 1.00 77.44 189 GLY A O 1
ATOM 1624 N N . LYS A 1 190 ? -21.960 -12.141 23.818 1.00 81.38 190 LYS A N 1
ATOM 1625 C CA . LYS A 1 190 ? -23.300 -12.031 24.384 1.00 81.38 190 LYS A CA 1
ATOM 1626 C C . LYS A 1 190 ? -23.326 -12.659 25.763 1.00 81.38 190 LYS A C 1
ATOM 1628 O O . LYS A 1 190 ? -22.937 -13.811 25.936 1.00 81.38 190 LYS A O 1
ATOM 1633 N N . ILE A 1 191 ? -23.855 -11.919 26.727 1.00 79.81 191 ILE A N 1
ATOM 1634 C CA . ILE A 1 191 ? -24.004 -12.368 28.108 1.00 79.81 191 ILE A CA 1
ATOM 1635 C C . ILE A 1 191 ? -25.483 -12.335 28.476 1.00 79.81 191 ILE A C 1
ATOM 1637 O O . ILE A 1 191 ? -26.164 -11.317 28.327 1.00 79.81 191 ILE A O 1
ATOM 1641 N N . LYS A 1 192 ? -25.990 -13.464 28.978 1.00 80.88 192 LYS A N 1
ATOM 1642 C CA . LYS A 1 192 ? -27.298 -13.517 29.634 1.00 80.88 192 LYS A CA 1
ATOM 1643 C C . LYS A 1 192 ? -27.118 -13.217 31.119 1.00 80.88 192 LYS A C 1
ATOM 1645 O O . LYS A 1 192 ? -26.384 -13.922 31.813 1.00 80.88 192 LYS A O 1
ATOM 1650 N N . ALA A 1 193 ? -27.782 -12.176 31.599 1.00 80.44 193 ALA A N 1
ATOM 1651 C CA . ALA A 1 193 ? -27.774 -11.781 33.003 1.00 80.44 193 ALA A CA 1
ATOM 1652 C C . ALA A 1 193 ? -29.076 -11.048 33.328 1.00 80.44 193 ALA A C 1
ATOM 1654 O O . ALA A 1 193 ? -29.529 -10.224 32.540 1.00 80.44 193 ALA A O 1
ATOM 1655 N N . VAL A 1 194 ? -29.683 -11.338 34.476 1.00 80.50 194 VAL A N 1
ATOM 1656 C CA . VAL A 1 194 ? -30.955 -10.731 34.900 1.00 80.50 194 VAL A CA 1
ATOM 1657 C C . VAL A 1 194 ? -30.733 -9.311 35.422 1.00 80.50 194 VAL A C 1
ATOM 1659 O O . VAL A 1 194 ? -31.585 -8.435 35.277 1.00 80.50 194 VAL A O 1
ATOM 1662 N N . THR A 1 195 ? -29.561 -9.056 36.010 1.00 80.12 195 THR A N 1
ATOM 1663 C CA . THR A 1 195 ? -29.207 -7.753 36.590 1.00 80.12 195 THR A CA 1
ATOM 1664 C C . THR A 1 195 ? -27.849 -7.256 36.103 1.00 80.12 195 THR A C 1
ATOM 1666 O O . THR A 1 195 ? -26.982 -8.039 35.718 1.00 80.12 195 THR A O 1
ATOM 1669 N N . MET A 1 196 ? -27.626 -5.940 36.201 1.00 77.56 196 MET A N 1
ATOM 1670 C CA . MET A 1 196 ? -26.316 -5.338 35.923 1.00 77.56 196 MET A CA 1
ATOM 1671 C C . MET A 1 196 ? -25.222 -5.911 36.835 1.00 77.56 196 MET A C 1
ATOM 1673 O O . MET A 1 196 ? -24.120 -6.209 36.394 1.00 77.56 196 MET A O 1
ATOM 1677 N N . LYS A 1 197 ? -25.538 -6.131 38.116 1.00 80.56 197 LYS A N 1
ATOM 1678 C CA . LYS A 1 197 ? -24.597 -6.696 39.092 1.00 80.56 197 LYS A CA 1
ATOM 1679 C C . LYS A 1 197 ? -24.165 -8.118 38.719 1.00 80.56 197 LYS A C 1
ATOM 1681 O O . LYS A 1 197 ? -23.009 -8.475 38.921 1.00 80.56 197 LYS A O 1
ATOM 1686 N N . GLU A 1 198 ? -25.080 -8.921 38.181 1.00 79.44 198 GLU A N 1
ATOM 1687 C CA . GLU A 1 198 ? -24.788 -10.266 37.674 1.00 79.44 198 GLU A CA 1
ATOM 1688 C C . GLU A 1 198 ? -23.931 -10.214 36.404 1.00 79.44 198 GLU A C 1
ATOM 1690 O O . GLU A 1 198 ? -22.931 -10.923 36.321 1.00 79.44 198 GLU A O 1
ATOM 1695 N N . PHE A 1 199 ? -24.262 -9.323 35.464 1.00 79.56 199 PHE A N 1
ATOM 1696 C CA . PHE A 1 199 ? -23.459 -9.082 34.263 1.00 79.56 199 PHE A CA 1
ATOM 1697 C C . PHE A 1 199 ? -22.005 -8.725 34.609 1.00 79.56 199 PHE A C 1
ATOM 1699 O O . PHE A 1 199 ? -21.076 -9.378 34.138 1.00 79.56 199 PHE A O 1
ATOM 1706 N N . LEU A 1 200 ? -21.800 -7.752 35.504 1.00 74.12 200 LEU A N 1
ATOM 1707 C CA . LEU A 1 200 ? -20.466 -7.293 35.908 1.00 74.12 200 LEU A CA 1
ATOM 1708 C C . LEU A 1 200 ? -19.627 -8.381 36.593 1.00 74.12 200 LEU A C 1
ATOM 1710 O O . LEU A 1 200 ? -18.399 -8.331 36.523 1.00 74.12 200 LEU A O 1
ATOM 1714 N N . LYS A 1 201 ? -20.272 -9.363 37.240 1.00 75.38 201 LYS A N 1
ATOM 1715 C CA . LYS A 1 201 ? -19.600 -10.542 37.809 1.00 75.38 201 LYS A CA 1
ATOM 1716 C C . LYS A 1 201 ? -19.209 -11.563 36.740 1.00 75.38 201 LYS A C 1
ATOM 1718 O O . LYS A 1 201 ? -18.149 -12.159 36.860 1.00 75.38 201 LYS A O 1
ATOM 1723 N N . ARG A 1 202 ? -20.034 -11.728 35.702 1.00 69.00 202 ARG A N 1
ATOM 1724 C CA . ARG A 1 202 ? -19.830 -12.671 34.587 1.00 69.00 202 ARG A CA 1
ATOM 1725 C C . ARG A 1 202 ? -18.967 -12.129 33.452 1.00 69.00 202 ARG A C 1
ATOM 1727 O O . ARG A 1 202 ? -18.839 -12.778 32.423 1.00 69.00 202 ARG A O 1
ATOM 1734 N N . LYS A 1 203 ? -18.354 -10.953 33.606 1.00 64.88 203 LYS A N 1
ATOM 1735 C CA . LYS A 1 203 ? -17.511 -10.342 32.564 1.00 64.88 203 LYS A CA 1
ATOM 1736 C C . LYS A 1 203 ? -16.310 -11.204 32.129 1.00 64.88 203 LYS A C 1
ATOM 1738 O O . LYS A 1 203 ? -15.702 -10.898 31.112 1.00 64.88 203 LYS A O 1
ATOM 1743 N N . SER A 1 204 ? -15.958 -12.243 32.893 1.00 56.75 204 SER A N 1
ATOM 1744 C CA . SER A 1 204 ? -14.957 -13.265 32.550 1.00 56.75 204 SER A CA 1
ATOM 1745 C C . SER A 1 204 ? -15.504 -14.418 31.702 1.00 56.75 204 SER A C 1
ATOM 1747 O O . SER A 1 204 ? -14.722 -15.093 31.045 1.00 56.75 204 SER A O 1
ATOM 1749 N N . ASP A 1 205 ? -16.823 -14.629 31.696 1.00 52.41 205 ASP A N 1
ATOM 1750 C CA . ASP A 1 205 ? -17.500 -15.778 31.078 1.00 52.41 205 ASP A CA 1
ATOM 1751 C C . ASP A 1 205 ? -17.982 -15.449 29.659 1.00 52.41 205 ASP A C 1
ATOM 1753 O O . ASP A 1 205 ? -18.983 -15.989 29.181 1.00 52.41 205 ASP A O 1
ATOM 1757 N N . VAL A 1 206 ? -17.302 -14.514 28.989 1.00 51.31 206 VAL A N 1
ATOM 1758 C CA . VAL A 1 206 ? -17.575 -14.197 27.588 1.00 51.31 206 VAL A CA 1
ATOM 1759 C C . VAL A 1 206 ? -17.381 -15.495 26.814 1.00 51.31 206 VAL A C 1
ATOM 1761 O O . VAL A 1 206 ? -16.265 -16.003 26.719 1.00 51.31 206 VAL A O 1
ATOM 1764 N N . VAL A 1 207 ? -18.481 -16.064 26.310 1.00 41.31 207 VAL A N 1
ATOM 1765 C CA . VAL A 1 207 ? -18.435 -17.166 25.349 1.00 41.31 207 VAL A CA 1
ATOM 1766 C C . VAL A 1 207 ? -17.520 -16.690 24.233 1.00 41.31 207 VAL A C 1
ATOM 1768 O O . VAL A 1 207 ? -17.849 -15.732 23.537 1.00 41.31 207 VAL A O 1
ATOM 1771 N N . ASN A 1 208 ? -16.343 -17.308 24.160 1.00 37.91 208 ASN A N 1
ATOM 1772 C CA . ASN A 1 208 ? -15.263 -16.941 23.262 1.00 37.91 208 ASN A CA 1
ATOM 1773 C C . ASN A 1 208 ? -15.720 -17.224 21.828 1.00 37.91 208 ASN A C 1
ATOM 1775 O O . ASN A 1 208 ? -15.479 -18.295 21.275 1.00 37.91 208 ASN A O 1
ATOM 1779 N N . ILE A 1 209 ? -16.418 -16.269 21.225 1.00 38.16 209 ILE A N 1
ATOM 1780 C CA . ILE A 1 209 ? -16.521 -16.182 19.779 1.00 38.16 209 ILE A CA 1
ATOM 1781 C C . ILE A 1 209 ? -15.235 -15.464 19.366 1.00 38.16 209 ILE A C 1
ATOM 1783 O O . ILE A 1 209 ? -15.200 -14.245 19.230 1.00 38.16 209 ILE A O 1
ATOM 1787 N N . ASN A 1 210 ? -14.138 -16.226 19.292 1.00 35.00 210 ASN A N 1
ATOM 1788 C CA . ASN A 1 210 ? -12.881 -15.757 18.716 1.00 35.00 210 ASN A CA 1
ATOM 1789 C C . ASN A 1 210 ? -13.139 -15.486 17.233 1.00 35.00 210 ASN A C 1
ATOM 1791 O O . ASN A 1 210 ? -13.048 -16.382 16.397 1.00 35.00 210 ASN A O 1
ATOM 1795 N N . LEU A 1 211 ? -13.507 -14.254 16.925 1.00 36.44 211 LEU A N 1
ATOM 1796 C CA . LEU A 1 211 ? -13.447 -13.711 15.586 1.00 36.44 211 LEU A CA 1
ATOM 1797 C C . LEU A 1 211 ? -12.475 -12.550 15.683 1.00 36.44 211 LEU A C 1
ATOM 1799 O O . LEU A 1 211 ? -12.631 -11.683 16.542 1.00 36.44 211 LEU A O 1
ATOM 1803 N N . ASP A 1 212 ? -11.455 -12.563 14.834 1.00 43.91 212 ASP A N 1
ATOM 1804 C CA . ASP A 1 212 ? -10.676 -11.375 14.519 1.00 43.91 212 ASP A CA 1
ATOM 1805 C C . ASP A 1 212 ? -11.640 -10.357 13.896 1.00 43.91 212 ASP A C 1
ATOM 1807 O O . ASP A 1 212 ? -11.743 -10.265 12.675 1.00 43.91 212 ASP A O 1
ATOM 1811 N N . PHE A 1 213 ? -12.420 -9.673 14.741 1.00 47.16 213 PHE A N 1
ATOM 1812 C CA . PHE A 1 213 ? -13.572 -8.897 14.311 1.00 47.16 213 PHE A CA 1
ATOM 1813 C C . PHE A 1 213 ? -13.104 -7.790 13.370 1.00 47.16 213 PHE A C 1
ATOM 1815 O O . PHE A 1 213 ? -12.403 -6.850 1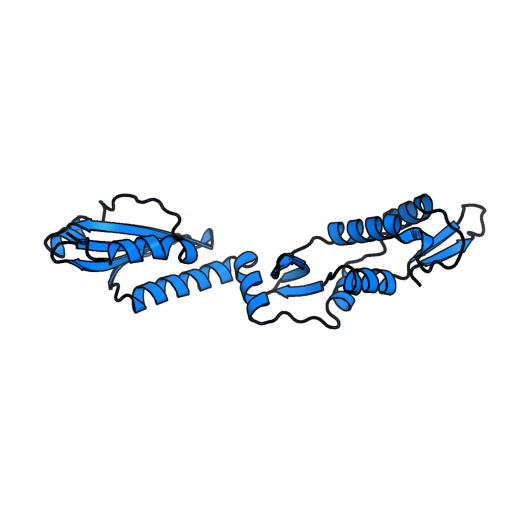3.762 1.00 47.16 213 PHE A O 1
ATOM 1822 N N . ASN A 1 214 ? -13.486 -7.935 12.111 1.00 56.81 214 ASN A N 1
ATOM 1823 C CA . ASN A 1 214 ? -13.323 -6.959 11.063 1.00 56.81 214 ASN A CA 1
ATOM 1824 C C . ASN A 1 214 ? -14.684 -6.289 10.871 1.00 56.81 214 ASN A C 1
ATOM 1826 O O . ASN A 1 214 ? -15.662 -6.922 10.477 1.00 56.81 214 ASN A O 1
ATOM 1830 N N . LEU A 1 215 ? -14.734 -4.989 11.167 1.00 58.25 215 LEU A N 1
ATOM 1831 C CA . LEU A 1 215 ? -15.956 -4.185 11.140 1.00 58.25 215 LEU A CA 1
ATOM 1832 C C . LEU A 1 215 ? -16.690 -4.289 9.787 1.00 58.25 215 LEU A C 1
ATOM 1834 O O . LEU A 1 215 ? -17.918 -4.273 9.765 1.00 58.25 215 LEU A O 1
ATOM 1838 N N . ASP A 1 216 ? -15.949 -4.474 8.689 1.00 51.84 216 ASP A N 1
ATOM 1839 C CA . ASP A 1 216 ? -16.498 -4.601 7.335 1.00 51.84 216 ASP A CA 1
ATOM 1840 C C . ASP A 1 216 ? -17.241 -5.928 7.096 1.00 51.84 216 ASP A C 1
ATOM 1842 O O . ASP A 1 216 ? -18.153 -5.981 6.272 1.00 51.84 216 ASP A O 1
ATOM 1846 N N . THR A 1 217 ? -16.877 -7.006 7.798 1.00 54.41 217 THR A N 1
ATOM 1847 C CA . THR A 1 217 ? -17.460 -8.349 7.603 1.00 54.41 217 THR A CA 1
ATOM 1848 C C . THR A 1 217 ? -18.383 -8.780 8.737 1.00 54.41 217 THR A C 1
ATOM 1850 O O . THR A 1 217 ? -19.356 -9.494 8.500 1.00 54.41 217 THR A O 1
ATOM 1853 N N . ASP A 1 218 ? -18.130 -8.324 9.963 1.00 61.47 218 ASP A N 1
ATOM 1854 C CA . ASP A 1 218 ? -18.795 -8.846 11.162 1.00 61.47 218 ASP A CA 1
ATOM 1855 C C . ASP A 1 218 ? -19.969 -7.985 11.650 1.00 61.47 218 ASP A C 1
ATOM 1857 O O . ASP A 1 218 ? -20.701 -8.373 12.569 1.00 61.47 218 ASP A O 1
ATOM 1861 N N . ILE A 1 219 ? -20.220 -6.846 10.994 1.00 67.25 219 ILE A N 1
ATOM 1862 C CA . ILE A 1 219 ? -21.410 -6.020 11.243 1.00 67.25 219 ILE A CA 1
ATOM 1863 C C . ILE A 1 219 ? -22.709 -6.791 10.975 1.00 67.25 219 ILE A C 1
ATOM 1865 O O . ILE A 1 219 ? -23.732 -6.527 11.605 1.00 67.25 219 ILE A O 1
ATOM 1869 N N . GLU A 1 220 ? -22.679 -7.777 10.077 1.00 65.69 220 GLU A N 1
ATOM 1870 C CA . GLU A 1 220 ? -23.840 -8.616 9.780 1.00 65.69 220 GLU A CA 1
ATOM 1871 C C . GLU A 1 220 ? -24.202 -9.527 10.960 1.00 65.69 220 GLU A C 1
ATOM 1873 O O . GLU A 1 220 ? -25.381 -9.649 11.294 1.00 65.69 220 GLU A O 1
ATOM 1878 N N . SER A 1 221 ? -23.213 -10.069 11.678 1.00 64.25 221 SER A N 1
ATOM 1879 C CA . SER A 1 221 ? -23.439 -10.834 12.915 1.00 64.25 221 SER A CA 1
ATOM 1880 C C . SER A 1 221 ? -24.085 -9.971 14.005 1.00 64.25 221 SER A C 1
ATOM 1882 O O . SER A 1 221 ? -25.002 -10.416 14.698 1.00 64.25 221 SER A O 1
ATOM 1884 N N . TYR A 1 222 ? -23.663 -8.705 14.123 1.00 70.12 222 TYR A N 1
ATOM 1885 C CA . TYR A 1 222 ? -24.310 -7.729 15.004 1.00 70.12 222 TYR A CA 1
ATOM 1886 C C . TYR A 1 222 ? -25.767 -7.466 14.595 1.00 70.12 222 TYR A C 1
ATOM 1888 O O . TYR A 1 222 ? -26.675 -7.583 15.422 1.00 70.12 222 TYR A O 1
ATOM 1896 N N . LYS A 1 223 ? -26.012 -7.167 13.312 1.00 72.12 223 LYS A N 1
ATOM 1897 C CA . LYS A 1 223 ? -27.358 -6.888 12.786 1.00 72.12 223 LYS A CA 1
ATOM 1898 C C . LYS A 1 223 ? -28.315 -8.066 12.967 1.00 72.12 223 LYS A C 1
ATOM 1900 O O . LYS A 1 223 ? -29.490 -7.846 13.250 1.00 72.12 223 LYS A O 1
ATOM 1905 N N . GLN A 1 224 ? -27.843 -9.304 12.825 1.00 73.00 224 GLN A N 1
ATOM 1906 C CA . GLN A 1 224 ? -28.662 -10.501 13.043 1.00 73.00 224 GLN A CA 1
ATOM 1907 C C . GLN A 1 224 ? -29.143 -10.622 14.495 1.00 73.00 224 GLN A C 1
ATOM 1909 O O . GLN A 1 224 ? -30.291 -10.987 14.730 1.00 73.00 224 GLN A O 1
ATOM 1914 N N . GLU A 1 225 ? -28.309 -10.264 15.473 1.00 69.19 225 GLU A N 1
ATOM 1915 C CA . GLU A 1 225 ? -28.661 -10.335 16.900 1.00 69.19 225 GLU A CA 1
ATOM 1916 C C . GLU A 1 225 ? -29.613 -9.225 17.372 1.00 69.19 225 GLU A C 1
ATOM 1918 O O . GLU A 1 225 ? -30.186 -9.348 18.464 1.00 69.19 225 GLU A O 1
ATOM 1923 N N . LEU A 1 226 ? -29.771 -8.165 16.571 1.00 66.94 226 LEU A N 1
ATOM 1924 C CA . LEU A 1 226 ? -30.752 -7.096 16.774 1.00 66.94 226 LEU A CA 1
ATOM 1925 C C . LEU A 1 226 ? -32.139 -7.431 16.217 1.00 66.94 226 LEU A C 1
ATOM 1927 O O . LEU A 1 226 ? -33.118 -6.820 16.643 1.00 66.94 226 LEU A O 1
ATOM 1931 N N . ARG A 1 227 ? -32.246 -8.362 15.260 1.00 63.25 227 ARG A N 1
ATOM 1932 C CA . ARG A 1 227 ? -33.552 -8.736 14.711 1.00 63.25 227 ARG A CA 1
ATOM 1933 C C . ARG A 1 227 ? -34.334 -9.506 15.779 1.00 63.25 227 ARG A C 1
ATOM 1935 O O . ARG A 1 227 ? -33.790 -10.462 16.343 1.00 63.25 227 ARG A O 1
ATOM 1942 N N . PRO A 1 228 ? -35.591 -9.129 16.076 1.00 52.91 228 PRO A N 1
ATOM 1943 C CA . PRO A 1 228 ? -36.446 -9.983 16.883 1.00 52.91 228 PRO A CA 1
ATOM 1944 C C . PRO A 1 228 ? -36.529 -11.335 16.178 1.00 52.91 228 PRO A C 1
ATOM 1946 O O . PRO A 1 228 ? -36.712 -11.394 14.962 1.00 52.91 228 PRO A O 1
ATOM 1949 N N . LYS A 1 229 ? -36.334 -12.427 16.923 1.00 51.19 229 LYS A N 1
ATOM 1950 C CA . LYS A 1 229 ? -36.646 -13.746 16.378 1.00 51.19 229 LYS A CA 1
ATOM 1951 C C . LYS A 1 229 ? -38.140 -13.735 16.100 1.00 51.19 229 LYS A C 1
ATOM 1953 O O . LYS A 1 229 ? -38.911 -13.673 17.053 1.00 51.19 229 LYS A O 1
ATOM 1958 N N . GLU A 1 230 ? -38.517 -13.726 14.826 1.00 42.28 230 GLU A N 1
ATOM 1959 C CA . GLU A 1 230 ? -39.884 -14.026 14.423 1.00 42.28 230 GLU A CA 1
ATOM 1960 C C . GLU A 1 230 ? -40.213 -15.396 15.021 1.00 42.28 230 GLU A C 1
ATOM 1962 O O . GLU A 1 230 ? -39.556 -16.400 14.732 1.00 42.28 230 GLU A O 1
ATOM 1967 N N . SER A 1 231 ? -41.110 -15.362 15.999 1.00 38.50 231 SER A N 1
ATOM 1968 C CA . SER A 1 231 ? -41.624 -16.497 16.755 1.00 38.50 231 SER A CA 1
ATOM 1969 C C . SER A 1 231 ? -42.972 -16.902 16.202 1.00 38.50 231 SER A C 1
ATOM 1971 O O . SER A 1 231 ? -43.787 -15.966 16.028 1.00 38.50 231 SER A O 1
#

Foldseek 3Di:
DAWEWDADPPNPGIAIDGPLLVLLVCCCPVVVWAWDDQPPDIFIWHQDPNATDGDDLVVSLVVSLVVCVVCVVVDPYHDDDDSVVVSVNCVVVVSDDDVSNNCSRHVPDDDDPVRSLVVCCVPPLLSVLVVVVVVVVVVCVVVVWDWDDWDDDPQKTWIKTWDDQDQFKIWIWIWIQGPVVSDIAIFIFMGGGNDPVRVVVCVVVGPGPPDSDDVVPCVVVVVVVNDDPPD